Protein AF-A0AAD7A4K1-F1 (afdb_monomer_lite)

Organism: NCBI:txid1033008

pLDDT: mean 81.4, std 18.08, range [34.75, 98.12]

Foldseek 3Di:
DLVVCVVVLVLLVSLVVLLVVCVVPNDELVSLLSNLVSCVSVLVLVSSLVSLQSSCVRPVPPLSSLQSNLSSCVSQQVLVSSLVSLVVSCVVPVPPPSSVVSNVVSVVCVVVPRDRDPDPVPVDDHPDPPRDDDDDDDDDDPDDPPPPPPDDFDQDCQCVAQALQQADPDHHDPCGVNDNHGLHEDPQFDQFPNSFTAGPCLVVVNDPCPPNDSGHNDPPGD

Secondary structure (DSSP, 8-state):
-HHHHHHHT-HHHHHHHHHHHHHHH---HHHHHHHHHHHHHTT-HHHHHHHHHHHHHH-TT-HHHHHHHHHHHHHTT-HHHHHHHHHHHHHH-TT-HHHHHHHHHHHHHHHTT------TTTT-----TT-----PPP---S-------TTS-----TTSSB-TTTTSSS---TTGGG-SSB-S--TTEEE-TTS-EEEHHHHTT--SSGGG-SSB---TT-

Structure (mmCIF, N/CA/C/O backbone):
data_AF-A0AAD7A4K1-F1
#
_entry.id   AF-A0AAD7A4K1-F1
#
loop_
_atom_site.group_PDB
_atom_site.id
_atom_site.type_symbol
_atom_site.label_atom_id
_atom_site.label_alt_id
_atom_site.label_comp_id
_atom_site.label_asym_id
_atom_site.label_entity_id
_atom_site.label_seq_id
_atom_site.pdbx_PDB_ins_code
_atom_site.Cartn_x
_atom_site.Cartn_y
_atom_site.Cartn_z
_atom_site.occupancy
_atom_site.B_iso_or_equiv
_atom_site.auth_seq_id
_atom_site.auth_comp_id
_atom_site.auth_asym_id
_atom_site.auth_atom_id
_atom_site.pdbx_PDB_model_num
ATOM 1 N N . GLN A 1 1 ? -2.192 -15.392 -16.346 1.00 80.25 1 GLN A N 1
ATOM 2 C CA . GLN A 1 1 ? -1.233 -16.135 -15.506 1.00 80.25 1 GLN A CA 1
ATOM 3 C C . GLN A 1 1 ? -1.306 -15.704 -14.042 1.00 80.25 1 GLN A C 1
ATOM 5 O O . GLN A 1 1 ? -1.815 -16.483 -13.256 1.00 80.25 1 GLN A O 1
ATOM 10 N N . GLY A 1 2 ? -0.917 -14.481 -13.642 1.00 88.12 2 GLY A N 1
ATOM 11 C CA . GLY A 1 2 ? -0.990 -14.073 -12.217 1.00 88.12 2 GLY A CA 1
ATOM 12 C C . GLY A 1 2 ? -2.392 -14.165 -11.586 1.00 88.12 2 GLY A C 1
ATOM 13 O O . GLY A 1 2 ? -2.557 -14.724 -10.506 1.00 88.12 2 GLY A O 1
ATOM 14 N N . ASN A 1 3 ? -3.429 -13.717 -12.303 1.00 92.94 3 ASN A N 1
ATOM 15 C CA . ASN A 1 3 ? -4.826 -13.873 -11.867 1.00 92.94 3 ASN A CA 1
ATOM 16 C C . ASN A 1 3 ? -5.286 -15.342 -11.797 1.00 92.94 3 ASN A C 1
ATOM 18 O O . ASN A 1 3 ? -6.291 -15.625 -11.151 1.00 92.94 3 ASN A O 1
ATOM 22 N N . ASP A 1 4 ? -4.623 -16.252 -12.510 1.00 95.62 4 ASP A N 1
ATOM 23 C CA . ASP A 1 4 ? -4.999 -17.668 -12.567 1.00 95.62 4 ASP A CA 1
ATOM 24 C C . ASP A 1 4 ? -4.449 -18.366 -11.324 1.00 95.62 4 ASP A C 1
ATOM 26 O O . ASP A 1 4 ? -5.237 -18.862 -10.524 1.00 95.62 4 ASP A O 1
ATOM 30 N N . TYR A 1 5 ? -3.145 -18.209 -11.062 1.00 95.06 5 TYR A N 1
ATOM 31 C CA . TYR A 1 5 ? -2.505 -18.652 -9.820 1.00 95.06 5 TYR A CA 1
ATOM 32 C C . TYR A 1 5 ? -3.203 -18.100 -8.571 1.00 95.06 5 TYR A C 1
ATOM 34 O O . TYR A 1 5 ? -3.464 -18.832 -7.621 1.00 95.06 5 TYR A O 1
ATOM 42 N N . PHE A 1 6 ? -3.610 -16.825 -8.588 1.00 95.50 6 PHE A N 1
ATOM 43 C CA . PHE A 1 6 ? -4.348 -16.240 -7.466 1.00 95.50 6 PHE A CA 1
ATOM 44 C C . PHE A 1 6 ? -5.693 -16.942 -7.206 1.00 95.50 6 PHE A C 1
ATOM 46 O O . PHE A 1 6 ? -6.103 -17.087 -6.055 1.00 95.50 6 PHE A O 1
ATOM 53 N N . ARG A 1 7 ? -6.399 -17.362 -8.265 1.00 96.19 7 ARG A N 1
ATOM 54 C CA . ARG A 1 7 ? -7.677 -18.085 -8.148 1.00 96.19 7 ARG A CA 1
ATOM 55 C C . ARG A 1 7 ? -7.482 -19.534 -7.710 1.00 96.19 7 ARG A C 1
ATOM 57 O O . ARG A 1 7 ? -8.363 -20.069 -7.048 1.00 96.19 7 ARG A O 1
ATOM 64 N N . G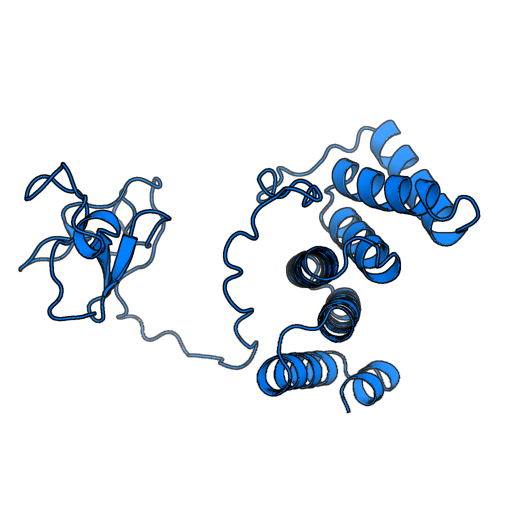LU A 1 8 ? -6.348 -20.130 -8.059 1.00 96.44 8 GLU A N 1
ATOM 65 C CA . GLU A 1 8 ? -5.954 -21.485 -7.659 1.00 96.44 8 GLU A CA 1
ATOM 66 C C . GLU A 1 8 ? -5.429 -21.550 -6.214 1.00 96.44 8 GLU A C 1
ATOM 68 O O . GLU A 1 8 ? -5.364 -22.629 -5.637 1.00 96.44 8 GLU A O 1
ATOM 73 N N . GLY A 1 9 ? -5.131 -20.402 -5.595 1.00 94.31 9 GLY A N 1
ATOM 74 C CA . GLY A 1 9 ? -4.597 -20.319 -4.230 1.00 94.31 9 GLY A CA 1
ATOM 75 C C . GLY A 1 9 ? -3.067 -20.334 -4.159 1.00 94.31 9 GLY A C 1
ATOM 76 O O . GLY A 1 9 ? -2.503 -20.202 -3.075 1.00 94.31 9 GLY A O 1
ATOM 77 N N . GLU A 1 10 ? -2.399 -20.413 -5.308 1.00 96.19 10 GLU A N 1
ATOM 78 C CA . GLU A 1 10 ? -0.942 -20.382 -5.458 1.00 96.19 10 GLU A CA 1
ATOM 79 C C . GLU A 1 10 ? -0.440 -18.930 -5.381 1.00 96.19 10 GLU A C 1
ATOM 81 O O . GLU A 1 10 ? -0.103 -18.272 -6.370 1.00 96.19 10 GLU A O 1
ATOM 86 N N . TYR A 1 11 ? -0.496 -18.352 -4.178 1.00 92.62 11 TYR A N 1
ATOM 87 C CA . TYR A 1 11 ? -0.262 -16.920 -3.981 1.00 92.62 11 TYR A CA 1
ATOM 88 C C . TYR A 1 11 ? 1.201 -16.505 -4.193 1.00 92.62 11 TYR A C 1
ATOM 90 O O . TYR A 1 11 ? 1.457 -15.380 -4.622 1.00 92.62 11 TYR A O 1
ATOM 98 N N . LYS A 1 12 ? 2.178 -17.383 -3.940 1.00 92.75 12 LYS A N 1
ATOM 99 C CA . LYS A 1 12 ? 3.599 -17.053 -4.153 1.00 92.75 12 LYS A CA 1
ATOM 100 C C . LYS A 1 12 ? 3.896 -16.902 -5.643 1.00 92.75 12 LYS A C 1
ATOM 102 O O . LYS A 1 12 ? 4.484 -15.913 -6.074 1.00 92.75 12 LYS A O 1
ATOM 107 N N . GLU A 1 13 ? 3.398 -17.840 -6.432 1.00 91.88 13 GLU A N 1
ATOM 108 C CA . GLU A 1 13 ? 3.475 -17.892 -7.885 1.00 91.88 13 GLU A CA 1
ATOM 109 C C . GLU A 1 13 ? 2.711 -16.712 -8.487 1.00 91.88 13 GLU A C 1
ATOM 111 O O . GLU A 1 13 ? 3.219 -16.027 -9.376 1.00 91.88 13 GLU A O 1
ATOM 116 N N . ALA A 1 14 ? 1.528 -16.394 -7.949 1.00 93.12 14 ALA A N 1
ATOM 117 C CA . ALA A 1 14 ? 0.784 -15.206 -8.345 1.00 93.12 14 ALA A CA 1
ATOM 118 C C . ALA A 1 14 ? 1.614 -13.926 -8.152 1.00 93.12 14 ALA A C 1
ATOM 120 O O . ALA A 1 14 ? 1.684 -13.108 -9.071 1.00 93.12 14 ALA A O 1
ATOM 121 N N . ALA A 1 15 ? 2.287 -13.765 -7.005 1.00 89.56 15 ALA A N 1
ATOM 122 C CA . ALA A 1 15 ? 3.130 -12.602 -6.729 1.00 89.56 15 ALA A CA 1
ATOM 123 C C . ALA A 1 15 ? 4.306 -12.498 -7.714 1.00 89.56 15 ALA A C 1
ATOM 125 O O . ALA A 1 15 ? 4.560 -11.415 -8.246 1.00 89.56 15 ALA A O 1
ATOM 126 N N . VAL A 1 16 ? 4.972 -13.618 -8.016 1.00 91.38 16 VAL A N 1
ATOM 127 C CA . VAL A 1 16 ? 6.037 -13.681 -9.032 1.00 91.38 16 VAL A CA 1
ATOM 128 C C . VAL A 1 16 ? 5.509 -13.229 -10.393 1.00 91.38 16 VAL A C 1
ATOM 130 O O . VAL A 1 16 ? 6.091 -12.347 -11.021 1.00 91.38 16 VAL A O 1
ATOM 133 N N . MET A 1 17 ? 4.362 -13.758 -10.825 1.00 91.25 17 MET A N 1
ATOM 134 C CA . MET A 1 17 ? 3.786 -13.413 -12.126 1.00 91.25 17 MET A CA 1
ATOM 135 C C . MET A 1 17 ? 3.306 -11.960 -12.208 1.00 91.25 17 MET A C 1
ATOM 137 O O . MET A 1 17 ? 3.392 -11.352 -13.276 1.00 91.25 17 MET A O 1
ATOM 141 N N . TYR A 1 18 ? 2.805 -11.381 -11.114 1.00 88.94 18 TYR A N 1
ATOM 142 C CA . TYR A 1 18 ? 2.461 -9.958 -11.079 1.00 88.94 18 TYR A CA 1
ATOM 143 C C . TYR A 1 18 ? 3.701 -9.063 -11.127 1.00 88.94 18 TYR A C 1
ATOM 145 O O . TYR A 1 18 ? 3.684 -8.080 -11.863 1.00 88.94 18 TYR A O 1
ATOM 153 N N . ASN A 1 19 ? 4.776 -9.404 -10.411 1.00 85.69 19 ASN A N 1
ATOM 154 C CA . ASN A 1 19 ? 6.037 -8.660 -10.490 1.00 85.69 19 ASN A CA 1
ATOM 155 C C . ASN A 1 19 ? 6.630 -8.723 -11.900 1.00 85.69 19 ASN A C 1
ATOM 157 O O . ASN A 1 19 ? 6.973 -7.690 -12.467 1.00 85.69 19 ASN A O 1
ATOM 161 N N . PHE A 1 20 ? 6.624 -9.902 -12.522 1.00 89.50 20 PHE A N 1
ATOM 162 C CA . PHE A 1 20 ? 7.042 -10.051 -13.913 1.00 89.50 20 PHE A CA 1
ATOM 163 C C . PHE A 1 20 ? 6.189 -9.200 -14.872 1.00 89.50 20 PHE A C 1
ATOM 165 O O . PHE A 1 20 ? 6.704 -8.562 -15.788 1.00 89.50 20 PHE A O 1
ATOM 172 N N . ALA A 1 21 ? 4.873 -9.111 -14.640 1.00 86.38 21 ALA A N 1
ATOM 173 C CA . ALA A 1 21 ? 4.003 -8.238 -15.428 1.00 86.38 21 ALA A CA 1
ATOM 174 C C . ALA A 1 21 ? 4.342 -6.744 -15.263 1.00 86.38 21 ALA A C 1
ATOM 176 O O . ALA A 1 21 ? 4.222 -5.996 -16.237 1.00 86.38 21 ALA A O 1
ATOM 177 N N . VAL A 1 22 ? 4.769 -6.324 -14.065 1.00 85.50 22 VAL A N 1
ATOM 178 C CA . VAL A 1 22 ? 5.246 -4.960 -13.778 1.00 85.50 22 VAL A CA 1
ATOM 179 C C . VAL A 1 22 ? 6.580 -4.683 -14.471 1.00 85.50 22 VAL A C 1
ATOM 181 O O . VAL A 1 22 ? 6.745 -3.610 -15.044 1.00 85.50 22 VAL A O 1
ATOM 184 N N . GLU A 1 23 ? 7.508 -5.639 -14.482 1.00 84.31 23 GLU A N 1
ATOM 185 C CA . GLU A 1 23 ? 8.788 -5.503 -15.191 1.00 84.31 23 GLU A CA 1
ATOM 186 C C . GLU A 1 23 ? 8.594 -5.351 -16.705 1.00 84.31 23 GLU A C 1
ATOM 188 O O . GLU A 1 23 ? 9.238 -4.511 -17.332 1.00 84.31 23 GLU A O 1
ATOM 193 N N . LEU A 1 24 ? 7.673 -6.120 -17.292 1.00 86.69 24 LEU A N 1
ATOM 194 C CA . LEU A 1 24 ? 7.422 -6.090 -18.734 1.00 86.69 24 LEU A CA 1
ATOM 195 C C . LEU A 1 24 ? 6.627 -4.866 -19.200 1.00 86.69 24 LEU A C 1
ATOM 197 O O . LEU A 1 24 ? 6.901 -4.323 -20.267 1.00 86.69 24 LEU A O 1
ATOM 201 N N . ASN A 1 25 ? 5.607 -4.460 -18.440 1.00 85.31 25 ASN A N 1
ATOM 202 C CA . ASN A 1 25 ? 4.610 -3.480 -18.893 1.00 85.31 25 ASN A CA 1
ATOM 203 C C . ASN A 1 25 ? 4.613 -2.178 -18.075 1.00 85.31 25 ASN A C 1
ATOM 205 O O . ASN A 1 25 ? 3.736 -1.324 -18.251 1.00 85.31 25 ASN A O 1
ATOM 209 N N . GLY A 1 26 ? 5.574 -2.039 -17.163 1.00 83.50 26 GLY A N 1
ATOM 210 C CA . GLY A 1 26 ? 5.648 -0.946 -16.208 1.00 83.50 26 GLY A CA 1
ATOM 211 C C . GLY A 1 26 ? 4.643 -1.067 -15.060 1.00 83.50 26 GLY A C 1
ATOM 212 O O . GLY A 1 26 ? 3.750 -1.920 -15.027 1.00 83.50 26 GLY A O 1
ATOM 213 N N . THR A 1 27 ? 4.790 -0.165 -14.094 1.00 85.06 27 THR A N 1
ATOM 214 C CA . THR A 1 27 ? 3.946 -0.108 -12.900 1.00 85.06 27 THR A CA 1
ATOM 215 C C . THR A 1 27 ? 2.532 0.349 -13.252 1.00 85.06 27 THR A C 1
ATOM 217 O O . THR A 1 27 ? 2.283 1.534 -13.461 1.00 85.06 27 THR A O 1
ATOM 220 N N . GLN A 1 28 ? 1.592 -0.596 -13.296 1.00 89.25 28 GLN A N 1
ATOM 221 C CA . GLN A 1 28 ? 0.169 -0.319 -13.501 1.00 89.25 28 GLN A CA 1
ATOM 222 C C . GLN A 1 28 ? -0.608 -0.453 -12.180 1.00 89.25 28 GLN A C 1
ATOM 224 O O . GLN A 1 28 ? -0.382 -1.429 -11.452 1.00 89.25 28 GLN A O 1
ATOM 229 N N . PRO A 1 29 ? -1.583 0.435 -11.887 1.00 89.38 29 PRO A N 1
ATOM 230 C CA . PRO A 1 29 ? -2.398 0.353 -10.670 1.00 89.38 29 PRO A CA 1
ATOM 231 C C . PRO A 1 29 ? -3.059 -1.015 -10.477 1.00 89.38 29 PRO A C 1
ATOM 233 O O . PRO A 1 29 ? -3.093 -1.547 -9.369 1.00 89.38 29 PRO A O 1
ATOM 236 N N . ALA A 1 30 ? -3.538 -1.626 -11.566 1.00 94.56 30 ALA A N 1
ATOM 237 C CA . ALA A 1 30 ? -4.184 -2.934 -11.533 1.00 94.56 30 ALA A CA 1
ATOM 238 C C . ALA A 1 30 ? -3.239 -4.048 -11.052 1.00 94.56 30 ALA A C 1
ATOM 240 O O . ALA A 1 30 ? -3.623 -4.841 -10.189 1.00 94.56 30 ALA A O 1
ATOM 241 N N . TYR A 1 31 ? -2.001 -4.086 -11.560 1.00 92.81 31 TYR A N 1
ATOM 242 C CA . TYR A 1 31 ? -1.004 -5.084 -11.158 1.00 92.81 31 TYR A CA 1
ATOM 243 C C . TYR A 1 31 ? -0.602 -4.891 -9.703 1.00 92.81 31 TYR A C 1
ATOM 245 O O . TYR A 1 31 ? -0.645 -5.840 -8.929 1.00 92.81 31 TYR A O 1
ATOM 253 N N . MET A 1 32 ? -0.322 -3.649 -9.309 1.00 93.69 32 MET A N 1
ATOM 254 C CA . MET A 1 32 ? 0.060 -3.312 -7.939 1.00 93.69 32 MET A CA 1
ATOM 255 C C . MET A 1 32 ? -1.061 -3.598 -6.938 1.00 93.69 32 MET A C 1
ATOM 257 O O . MET A 1 32 ? -0.822 -4.130 -5.857 1.00 93.69 32 MET A O 1
ATOM 261 N N . SER A 1 33 ? -2.312 -3.334 -7.312 1.00 97.06 33 SER A N 1
ATOM 262 C CA . SER A 1 33 ? -3.456 -3.672 -6.474 1.00 97.06 33 SER A CA 1
ATOM 263 C C . SER A 1 33 ? -3.619 -5.186 -6.329 1.00 97.06 33 SER A C 1
ATOM 265 O O . SER A 1 33 ? -3.885 -5.664 -5.227 1.00 97.06 33 SER A O 1
ATOM 267 N N . ASN A 1 34 ? -3.478 -5.961 -7.410 1.00 97.00 34 ASN A N 1
ATOM 268 C CA . ASN A 1 34 ? -3.573 -7.423 -7.345 1.00 97.00 34 ASN A CA 1
ATOM 269 C C . ASN A 1 34 ? -2.404 -8.042 -6.572 1.00 97.00 34 ASN A C 1
ATOM 271 O O . ASN A 1 34 ? -2.608 -8.981 -5.804 1.00 97.00 34 ASN A O 1
ATOM 275 N N . LEU A 1 35 ? -1.213 -7.464 -6.694 1.00 95.12 35 LEU A N 1
ATOM 276 C CA . LEU A 1 35 ? -0.056 -7.810 -5.884 1.00 95.12 35 LEU A CA 1
ATOM 277 C C . LEU A 1 35 ? -0.330 -7.538 -4.394 1.00 95.12 35 LEU A C 1
ATOM 279 O O . LEU A 1 35 ? -0.098 -8.414 -3.568 1.00 95.12 35 LEU A O 1
ATOM 283 N N . ALA A 1 36 ? -0.949 -6.402 -4.048 1.00 97.31 36 ALA A N 1
ATOM 284 C CA . ALA A 1 36 ? -1.379 -6.122 -2.676 1.00 97.31 36 ALA A CA 1
ATOM 285 C C . ALA A 1 36 ? -2.381 -7.160 -2.147 1.00 97.31 36 ALA A C 1
ATOM 287 O O . ALA A 1 36 ? -2.257 -7.622 -1.017 1.00 97.31 36 ALA A O 1
ATOM 288 N N . ALA A 1 37 ? -3.351 -7.577 -2.967 1.00 97.94 37 ALA A N 1
ATOM 289 C CA . ALA A 1 37 ? -4.280 -8.648 -2.597 1.00 97.94 37 ALA A CA 1
ATOM 290 C C . ALA A 1 37 ? -3.569 -9.984 -2.359 1.00 97.94 37 ALA A C 1
ATOM 292 O O . ALA A 1 37 ? -3.962 -10.744 -1.479 1.00 97.94 37 ALA A O 1
ATOM 293 N N . THR A 1 38 ? -2.538 -10.261 -3.152 1.00 97.19 38 THR A N 1
ATOM 294 C CA . THR A 1 38 ? -1.726 -11.475 -3.052 1.00 97.19 38 THR A CA 1
ATOM 295 C C . THR A 1 38 ? -0.918 -11.474 -1.762 1.00 97.19 38 THR A C 1
ATOM 297 O O . THR A 1 38 ? -0.984 -12.440 -1.009 1.00 97.19 38 THR A O 1
ATOM 300 N N . TYR A 1 39 ? -0.263 -10.360 -1.431 1.00 96.25 39 TYR A N 1
ATOM 301 C CA . TYR A 1 39 ? 0.454 -10.219 -0.164 1.00 96.25 39 TYR A CA 1
ATOM 302 C C . TYR A 1 39 ? -0.466 -10.258 1.059 1.00 96.25 39 TYR A C 1
ATOM 304 O O . TYR A 1 39 ? -0.091 -10.845 2.065 1.00 96.25 39 TYR A O 1
ATOM 312 N N . LEU A 1 40 ? -1.701 -9.743 0.973 1.00 97.88 40 LEU A N 1
ATOM 313 C CA . LEU A 1 40 ? -2.691 -9.932 2.043 1.00 97.88 40 LEU A CA 1
ATOM 314 C C . LEU A 1 40 ? -3.012 -11.412 2.287 1.00 97.88 40 LEU A C 1
ATOM 316 O O . LEU A 1 40 ? -3.241 -11.801 3.426 1.00 97.88 40 LEU A O 1
ATOM 320 N N . LYS A 1 41 ? -3.045 -12.236 1.233 1.00 97.88 41 LYS A N 1
ATOM 321 C CA . LYS A 1 41 ? -3.267 -13.686 1.352 1.00 97.88 41 LYS A CA 1
ATOM 322 C C . LYS A 1 41 ? -2.048 -14.443 1.872 1.00 97.88 41 LYS A C 1
ATOM 324 O O . LYS A 1 41 ? -2.219 -15.502 2.460 1.00 97.88 41 LYS A O 1
ATOM 329 N N . LEU A 1 42 ? -0.855 -13.893 1.666 1.00 94.12 42 LEU A N 1
ATOM 330 C CA . LEU A 1 42 ? 0.399 -14.396 2.226 1.00 94.12 42 LEU A CA 1
ATOM 331 C C . LEU A 1 42 ? 0.667 -13.892 3.652 1.00 94.12 42 LEU A C 1
ATOM 333 O O . LEU A 1 42 ? 1.656 -14.299 4.245 1.00 94.12 42 LEU A O 1
ATOM 337 N N . GLU A 1 43 ? -0.192 -13.016 4.186 1.00 96.06 43 GLU A N 1
ATOM 338 C CA . GLU A 1 43 ? -0.002 -12.324 5.471 1.00 96.06 43 GLU A CA 1
ATOM 339 C C . GLU A 1 43 ? 1.253 -11.425 5.524 1.00 96.06 43 GLU A C 1
ATOM 341 O O . GLU A 1 43 ? 1.662 -10.957 6.585 1.00 96.06 43 GLU A O 1
ATOM 346 N N . ASP A 1 44 ? 1.818 -11.085 4.362 1.00 92.62 44 ASP A N 1
ATOM 347 C CA . ASP A 1 44 ? 2.923 -10.135 4.213 1.00 92.62 44 ASP A CA 1
ATOM 348 C C . ASP A 1 44 ? 2.386 -8.693 4.209 1.00 92.62 44 ASP A C 1
ATOM 350 O O . ASP A 1 44 ? 2.404 -7.980 3.197 1.00 92.62 44 ASP A O 1
ATOM 354 N N . TYR A 1 45 ? 1.860 -8.250 5.351 1.00 92.12 45 TYR A N 1
ATOM 355 C CA . TYR A 1 45 ? 1.114 -6.992 5.455 1.00 92.12 45 TYR A CA 1
ATOM 356 C C . TYR A 1 45 ? 1.935 -5.749 5.067 1.00 92.12 45 TYR A C 1
ATOM 358 O O . TYR A 1 45 ? 1.403 -4.845 4.423 1.00 92.12 45 TYR A O 1
ATOM 366 N N . ASP A 1 46 ? 3.240 -5.720 5.353 1.00 87.75 46 ASP A N 1
ATOM 367 C CA . ASP A 1 46 ? 4.121 -4.605 4.966 1.00 87.75 46 ASP A CA 1
ATOM 368 C C . ASP A 1 46 ? 4.316 -4.493 3.446 1.00 87.75 46 ASP A C 1
ATOM 370 O O . ASP A 1 46 ? 4.494 -3.398 2.900 1.00 87.75 46 ASP A O 1
ATOM 374 N N . LEU A 1 47 ? 4.342 -5.628 2.740 1.00 86.31 47 LEU A N 1
ATOM 375 C CA . LEU A 1 47 ? 4.426 -5.647 1.279 1.00 86.31 47 LEU A CA 1
ATOM 376 C C . LEU A 1 47 ? 3.065 -5.333 0.660 1.00 86.31 47 LEU A C 1
ATOM 378 O O . LEU A 1 47 ? 3.001 -4.614 -0.339 1.00 86.31 47 LEU A O 1
ATOM 382 N N . ALA A 1 48 ? 1.977 -5.793 1.283 1.00 94.19 48 ALA A N 1
ATOM 383 C CA . ALA A 1 48 ? 0.620 -5.454 0.879 1.00 94.19 48 ALA A CA 1
ATOM 384 C C . ALA A 1 48 ? 0.352 -3.944 0.963 1.00 94.19 48 ALA A C 1
ATOM 386 O O . ALA A 1 48 ? -0.152 -3.360 0.000 1.00 94.19 48 ALA A O 1
ATOM 387 N N . GLU A 1 49 ? 0.729 -3.301 2.074 1.00 92.56 49 GLU A N 1
ATOM 388 C CA . GLU A 1 49 ? 0.600 -1.852 2.248 1.00 92.56 49 GLU A CA 1
ATOM 389 C C . GLU A 1 49 ? 1.389 -1.097 1.173 1.00 92.56 49 GLU A C 1
ATOM 391 O O . GLU A 1 49 ? 0.836 -0.214 0.512 1.00 92.56 49 GLU A O 1
ATOM 396 N N . ARG A 1 50 ? 2.652 -1.478 0.941 1.00 87.44 50 ARG A N 1
ATOM 397 C CA . ARG A 1 50 ? 3.501 -0.853 -0.083 1.00 87.44 50 ARG A CA 1
ATOM 398 C C . ARG A 1 50 ? 2.928 -1.013 -1.485 1.00 87.44 50 ARG A C 1
ATOM 400 O O . ARG A 1 50 ? 2.833 -0.032 -2.219 1.00 87.44 50 ARG A O 1
ATOM 407 N N . ALA A 1 51 ? 2.508 -2.218 -1.860 1.00 87.81 51 ALA A N 1
ATOM 408 C CA . ALA A 1 51 ? 1.929 -2.464 -3.175 1.00 87.81 51 ALA A CA 1
ATOM 409 C C . ALA A 1 51 ? 0.633 -1.659 -3.383 1.00 87.81 51 ALA A C 1
ATOM 411 O O . ALA A 1 51 ? 0.443 -1.038 -4.431 1.00 87.81 51 ALA A O 1
ATOM 412 N N . ALA A 1 52 ? -0.226 -1.588 -2.362 1.00 91.00 52 ALA A N 1
ATOM 413 C CA . ALA A 1 52 ? -1.445 -0.790 -2.404 1.00 91.00 52 ALA A CA 1
ATOM 414 C C . ALA A 1 52 ? -1.158 0.719 -2.463 1.00 91.00 52 ALA A C 1
ATOM 416 O O . ALA A 1 52 ? -1.824 1.439 -3.205 1.00 91.00 52 ALA A O 1
ATOM 417 N N . TYR A 1 53 ? -0.148 1.199 -1.733 1.00 89.44 53 TYR A N 1
ATOM 418 C CA . TYR A 1 53 ? 0.305 2.587 -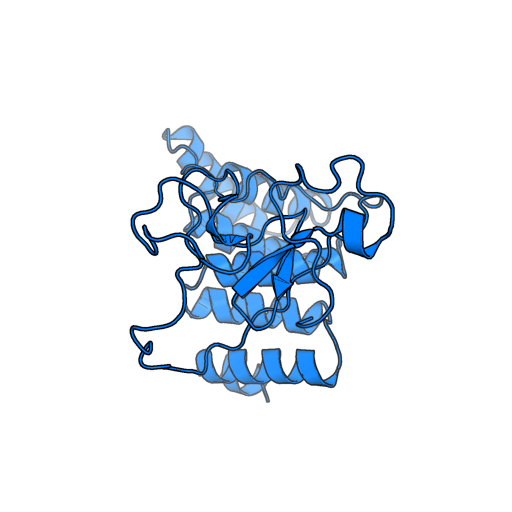1.803 1.00 89.44 53 TYR A CA 1
ATOM 419 C C . TYR A 1 53 ? 0.769 2.953 -3.215 1.00 89.44 53 TYR A C 1
ATOM 421 O O . TYR A 1 53 ? 0.327 3.962 -3.759 1.00 89.44 53 TYR A O 1
ATOM 429 N N . VAL A 1 54 ? 1.608 2.121 -3.841 1.00 85.19 54 VAL A N 1
ATOM 430 C CA . VAL A 1 54 ? 2.073 2.372 -5.212 1.00 85.19 54 VAL A CA 1
ATOM 431 C C . VAL A 1 54 ? 0.897 2.381 -6.188 1.00 85.19 54 VAL A C 1
ATOM 433 O O . VAL A 1 54 ? 0.829 3.259 -7.042 1.00 85.19 54 VAL A O 1
ATOM 436 N N . ALA A 1 55 ? -0.071 1.471 -6.038 1.00 90.38 55 ALA A N 1
ATOM 437 C CA . ALA A 1 55 ? -1.285 1.503 -6.852 1.00 90.38 55 ALA A CA 1
ATOM 438 C C . ALA A 1 55 ? -2.025 2.849 -6.732 1.00 90.38 55 ALA A C 1
ATOM 440 O O . ALA A 1 55 ? -2.414 3.414 -7.750 1.00 90.38 55 ALA A O 1
ATOM 441 N N . LEU A 1 56 ? -2.152 3.386 -5.514 1.00 87.94 56 LEU A N 1
ATOM 442 C CA . LEU A 1 56 ? -2.791 4.680 -5.249 1.00 87.94 56 LEU A CA 1
ATOM 443 C C . LEU A 1 56 ? -1.965 5.885 -5.708 1.00 87.94 56 LEU A C 1
ATOM 445 O O . LEU A 1 56 ? -2.538 6.931 -5.993 1.00 87.94 56 LEU A O 1
ATOM 449 N N . LEU A 1 57 ? -0.639 5.762 -5.805 1.00 85.38 57 LEU A N 1
ATOM 450 C CA . LEU A 1 57 ? 0.197 6.812 -6.391 1.00 85.38 57 LEU A CA 1
ATOM 451 C C . LEU A 1 57 ? -0.106 6.987 -7.887 1.00 85.38 57 LEU A C 1
ATOM 453 O O . LEU A 1 57 ? -0.069 8.102 -8.399 1.00 85.38 57 LEU A O 1
ATOM 457 N N . HIS A 1 58 ? -0.409 5.886 -8.579 1.00 82.81 58 HIS A N 1
ATOM 458 C CA . HIS A 1 58 ? -0.740 5.893 -10.003 1.00 82.81 58 HIS A CA 1
ATOM 459 C C . HIS A 1 58 ? -2.233 6.125 -10.276 1.00 82.81 58 HIS A C 1
ATOM 461 O O . HIS A 1 58 ? -2.574 6.777 -11.259 1.00 82.81 58 HIS A O 1
ATOM 467 N N . ASP A 1 59 ? -3.118 5.612 -9.420 1.00 87.56 59 ASP A N 1
ATOM 468 C CA . ASP A 1 59 ? -4.558 5.878 -9.457 1.00 87.56 59 ASP A CA 1
ATOM 469 C C . ASP A 1 59 ? -5.095 6.151 -8.040 1.00 87.56 59 ASP A C 1
ATOM 471 O O . ASP A 1 59 ? -5.509 5.224 -7.330 1.00 87.56 59 ASP A O 1
ATOM 475 N N . PRO A 1 60 ? -5.142 7.430 -7.625 1.00 89.00 60 PRO A N 1
ATOM 476 C CA . PRO A 1 60 ? -5.611 7.811 -6.298 1.00 89.00 60 PRO A CA 1
ATOM 477 C C . PRO A 1 60 ? -7.068 7.446 -6.016 1.00 89.00 60 PRO A C 1
ATOM 479 O O . PRO A 1 60 ? -7.443 7.393 -4.848 1.00 89.00 60 PRO A O 1
ATOM 482 N N . ARG A 1 61 ? -7.891 7.205 -7.048 1.00 88.38 61 ARG A N 1
ATOM 483 C CA . ARG A 1 61 ? -9.326 6.884 -6.927 1.00 88.38 61 ARG A CA 1
ATOM 484 C C . ARG A 1 61 ? -9.596 5.382 -6.882 1.00 88.38 61 ARG A C 1
ATOM 486 O O . ARG A 1 61 ? -10.749 4.961 -6.831 1.00 88.38 61 ARG A O 1
ATOM 493 N N . MET A 1 62 ? -8.555 4.551 -6.893 1.00 91.69 62 MET A N 1
ATOM 494 C CA . MET A 1 62 ? -8.707 3.103 -6.907 1.00 91.69 62 MET A CA 1
ATOM 495 C C . MET A 1 62 ? -9.164 2.562 -5.541 1.00 91.69 62 MET A C 1
ATOM 497 O O . MET A 1 62 ? -8.363 2.095 -4.726 1.00 91.69 62 MET A O 1
ATOM 501 N N . THR A 1 63 ? -10.478 2.537 -5.313 1.00 94.00 63 THR A N 1
ATOM 502 C CA . THR A 1 63 ? -11.114 2.107 -4.053 1.00 94.00 63 THR A CA 1
ATOM 503 C C . THR A 1 63 ? -10.640 0.723 -3.591 1.00 94.00 63 THR A C 1
ATOM 505 O O . THR A 1 63 ? -10.368 0.521 -2.410 1.00 94.00 63 THR A O 1
ATOM 508 N N . LYS A 1 64 ? -10.436 -0.223 -4.523 1.00 95.50 64 LYS A N 1
ATOM 509 C CA . LYS A 1 64 ? -9.913 -1.571 -4.218 1.00 95.50 64 LYS A CA 1
ATOM 510 C C . LYS A 1 64 ? -8.507 -1.540 -3.616 1.00 95.50 64 LYS A C 1
ATOM 512 O O . LYS A 1 64 ? -8.229 -2.305 -2.698 1.00 95.50 64 LYS A O 1
ATOM 517 N N . ALA A 1 65 ? -7.617 -0.684 -4.125 1.00 95.00 65 ALA A N 1
ATOM 518 C CA . ALA A 1 65 ? -6.272 -0.534 -3.573 1.00 95.00 65 ALA A CA 1
ATOM 519 C C . ALA A 1 65 ? -6.326 0.116 -2.186 1.00 95.00 65 ALA A C 1
ATOM 521 O O . ALA A 1 65 ? -5.692 -0.385 -1.261 1.00 95.00 65 ALA A O 1
ATOM 522 N N . ARG A 1 66 ? -7.156 1.153 -2.011 1.00 95.75 66 ARG A N 1
ATOM 523 C CA . ARG A 1 66 ? -7.353 1.803 -0.706 1.00 95.75 66 ARG A CA 1
ATOM 524 C C . ARG A 1 66 ? -7.893 0.838 0.346 1.00 95.75 66 ARG A C 1
ATOM 526 O O . ARG A 1 66 ? -7.363 0.783 1.450 1.00 95.75 66 ARG A O 1
ATOM 533 N N . PHE A 1 67 ? -8.860 0.001 -0.024 1.00 97.62 67 PHE A N 1
ATOM 534 C CA . PHE A 1 67 ? -9.413 -1.019 0.866 1.00 97.62 67 PHE A CA 1
ATOM 535 C C . PHE A 1 67 ? -8.343 -2.032 1.293 1.00 97.62 67 PHE A C 1
ATOM 537 O O . PHE A 1 67 ? -8.193 -2.330 2.475 1.00 97.62 67 PHE A O 1
ATOM 544 N N . ARG A 1 68 ? -7.535 -2.514 0.337 1.00 98.12 68 ARG A N 1
ATOM 545 C CA . ARG A 1 68 ? -6.421 -3.442 0.598 1.00 98.12 68 ARG A CA 1
ATOM 546 C C . ARG A 1 68 ? -5.359 -2.819 1.516 1.00 98.12 68 ARG A C 1
ATOM 548 O O . ARG A 1 68 ? -4.872 -3.503 2.412 1.00 98.12 68 ARG A O 1
ATOM 555 N N . ARG A 1 69 ? -5.050 -1.527 1.345 1.00 96.31 69 ARG A N 1
ATOM 556 C CA . ARG A 1 69 ? -4.153 -0.775 2.240 1.00 96.31 69 ARG A CA 1
ATOM 557 C C . ARG A 1 69 ? -4.710 -0.693 3.663 1.00 96.31 69 ARG A C 1
ATOM 559 O O . ARG A 1 69 ? -3.984 -0.987 4.608 1.00 96.31 69 ARG A O 1
ATOM 566 N N . GLY A 1 70 ? -5.997 -0.375 3.804 1.00 95.56 70 GLY A N 1
ATOM 567 C CA . GLY A 1 70 ? -6.680 -0.331 5.099 1.00 95.56 70 GLY A CA 1
ATOM 568 C C . GLY A 1 70 ? -6.646 -1.676 5.831 1.00 95.56 70 GLY A C 1
ATOM 569 O O . GLY A 1 70 ? -6.355 -1.719 7.025 1.00 95.56 70 GLY A O 1
ATOM 570 N N . LEU A 1 71 ? -6.847 -2.789 5.115 1.00 97.62 71 LEU A N 1
ATOM 571 C CA . LEU A 1 71 ? -6.719 -4.136 5.686 1.00 97.62 71 LEU A CA 1
ATOM 572 C C . LEU A 1 71 ? -5.292 -4.445 6.161 1.00 97.62 71 LEU A C 1
ATOM 574 O O . LEU A 1 71 ? -5.116 -4.943 7.272 1.00 97.62 71 LEU A O 1
ATOM 578 N N . ALA A 1 72 ? -4.278 -4.119 5.355 1.00 96.12 72 ALA A N 1
ATOM 579 C CA . ALA A 1 72 ? -2.877 -4.317 5.727 1.00 96.12 72 ALA A CA 1
ATOM 580 C C . ALA A 1 72 ? -2.505 -3.513 6.986 1.00 96.12 72 ALA A C 1
ATOM 582 O O . ALA A 1 72 ? -1.918 -4.049 7.923 1.00 96.12 72 ALA A O 1
ATOM 583 N N . ARG A 1 73 ? -2.933 -2.248 7.053 1.00 92.94 73 ARG A N 1
ATOM 584 C CA . ARG A 1 73 ? -2.736 -1.362 8.211 1.00 92.94 73 ARG A CA 1
ATOM 585 C C . ARG A 1 73 ? -3.472 -1.841 9.457 1.00 92.94 73 ARG A C 1
ATOM 587 O O . ARG A 1 73 ? -2.931 -1.790 10.557 1.00 92.94 73 ARG A O 1
ATOM 594 N N . LYS A 1 74 ? -4.693 -2.361 9.301 1.00 93.69 74 LYS A N 1
ATOM 595 C CA . LYS A 1 74 ? -5.452 -2.976 10.399 1.00 93.69 74 LYS A CA 1
ATOM 596 C C . LYS A 1 74 ? -4.705 -4.176 10.993 1.00 93.69 74 LYS A C 1
ATOM 598 O O . LYS A 1 74 ? -4.724 -4.342 12.216 1.00 93.69 74 LYS A O 1
ATOM 603 N N . ALA A 1 75 ? -4.068 -4.988 10.146 1.00 93.44 75 ALA A N 1
ATOM 604 C CA . ALA A 1 75 ? -3.282 -6.147 10.562 1.00 93.44 75 ALA A CA 1
ATOM 605 C C . ALA A 1 75 ? -1.964 -5.750 11.252 1.00 93.44 75 ALA A C 1
ATOM 607 O O . ALA A 1 75 ? -1.608 -6.344 12.265 1.00 93.44 75 ALA A O 1
ATOM 608 N N . THR A 1 76 ? -1.303 -4.682 10.793 1.00 88.44 76 THR A N 1
ATOM 609 C CA . THR A 1 76 ? -0.089 -4.117 11.425 1.00 88.44 76 THR A CA 1
ATOM 610 C C . THR A 1 76 ? -0.382 -3.153 12.582 1.00 88.44 76 THR A C 1
ATOM 612 O O . THR A 1 76 ? 0.500 -2.421 13.020 1.00 88.44 76 THR A O 1
ATOM 615 N N . LYS A 1 77 ? -1.622 -3.138 13.097 1.00 88.88 77 LYS A N 1
ATOM 616 C CA . LYS A 1 77 ? -2.089 -2.270 14.198 1.00 88.88 77 LYS A CA 1
ATOM 617 C C . LYS A 1 77 ? -1.897 -0.766 13.963 1.00 88.88 77 LYS A C 1
ATOM 619 O O . LYS A 1 77 ? -1.863 0.008 14.913 1.00 88.88 77 LYS A O 1
ATOM 624 N N . GLN A 1 78 ? -1.849 -0.324 12.713 1.00 86.56 78 GLN A N 1
ATOM 625 C CA . GLN A 1 78 ? -1.937 1.087 12.340 1.00 86.56 78 GLN A CA 1
ATOM 626 C C . GLN A 1 78 ? -3.419 1.495 12.245 1.00 86.56 78 GLN A C 1
ATOM 628 O O . GLN A 1 78 ? -3.944 1.785 11.166 1.00 86.56 78 GLN A O 1
ATOM 633 N N . LEU A 1 79 ? -4.127 1.448 13.376 1.00 86.56 79 LEU A N 1
ATOM 634 C CA . LEU A 1 79 ? -5.588 1.537 13.452 1.00 86.56 79 LEU A CA 1
ATOM 635 C C . LEU A 1 79 ? -6.120 2.868 12.923 1.00 86.56 79 LEU A C 1
ATOM 637 O O . LEU A 1 79 ? -7.095 2.881 12.171 1.00 86.56 79 LEU A O 1
ATOM 641 N N . ARG A 1 80 ? -5.472 3.987 13.269 1.00 86.12 80 ARG A N 1
ATOM 642 C CA . ARG A 1 80 ? -5.895 5.312 12.787 1.00 86.12 80 ARG A CA 1
ATOM 643 C C . ARG A 1 80 ? -5.698 5.467 11.283 1.00 86.12 80 ARG A C 1
ATOM 645 O O . ARG A 1 80 ? -6.592 5.960 10.603 1.00 86.12 80 ARG A O 1
ATOM 652 N N . ALA A 1 81 ? -4.561 5.011 10.757 1.00 85.94 81 ALA A N 1
ATOM 653 C CA . ALA A 1 81 ? -4.277 5.069 9.324 1.00 85.94 81 ALA A CA 1
ATOM 654 C C . ALA A 1 81 ? -5.246 4.181 8.523 1.00 85.94 81 ALA A C 1
ATOM 656 O O . ALA A 1 81 ? -5.759 4.604 7.487 1.00 85.94 81 ALA A O 1
ATOM 657 N N . ALA A 1 82 ? -5.559 2.988 9.039 1.00 91.44 82 ALA A N 1
ATOM 658 C CA . ALA A 1 82 ? -6.575 2.113 8.464 1.00 91.44 82 ALA A CA 1
ATOM 659 C C . ALA A 1 82 ? -7.970 2.761 8.485 1.00 91.44 82 ALA A C 1
ATOM 661 O O . ALA A 1 82 ? -8.686 2.721 7.486 1.00 91.44 82 ALA A O 1
ATOM 662 N N . ALA A 1 83 ? -8.348 3.406 9.594 1.00 90.06 83 ALA A N 1
ATOM 663 C CA . ALA A 1 83 ? -9.624 4.109 9.699 1.00 90.06 83 ALA A CA 1
ATOM 664 C C . ALA A 1 83 ? -9.736 5.237 8.662 1.00 90.06 83 ALA A C 1
ATOM 666 O O . ALA A 1 83 ? -10.778 5.364 8.021 1.00 90.06 83 ALA A O 1
ATOM 667 N N . THR A 1 84 ? -8.663 6.003 8.437 1.00 89.69 84 THR A N 1
ATOM 668 C CA . THR A 1 84 ? -8.613 7.024 7.379 1.00 89.69 84 THR A CA 1
ATOM 669 C C . THR A 1 84 ? -8.869 6.419 5.999 1.00 89.69 84 THR A C 1
ATOM 671 O O . THR A 1 84 ? -9.690 6.954 5.256 1.00 89.69 84 THR A O 1
ATOM 674 N N . ASP A 1 85 ? -8.248 5.280 5.671 1.00 91.38 85 ASP A N 1
ATOM 675 C CA . ASP A 1 85 ? -8.470 4.596 4.390 1.00 91.38 85 ASP A CA 1
ATOM 676 C C . ASP A 1 85 ? -9.947 4.228 4.178 1.00 91.38 85 ASP A C 1
ATOM 678 O O . ASP A 1 85 ? -10.512 4.525 3.121 1.00 91.38 85 ASP A O 1
ATOM 682 N N . PHE A 1 86 ? -10.598 3.638 5.187 1.00 93.00 86 PHE A N 1
ATOM 683 C CA . PHE A 1 86 ? -12.014 3.264 5.099 1.00 93.00 86 PHE A CA 1
ATOM 684 C C . PHE A 1 86 ? -12.945 4.479 5.076 1.00 93.00 86 PHE A C 1
ATOM 686 O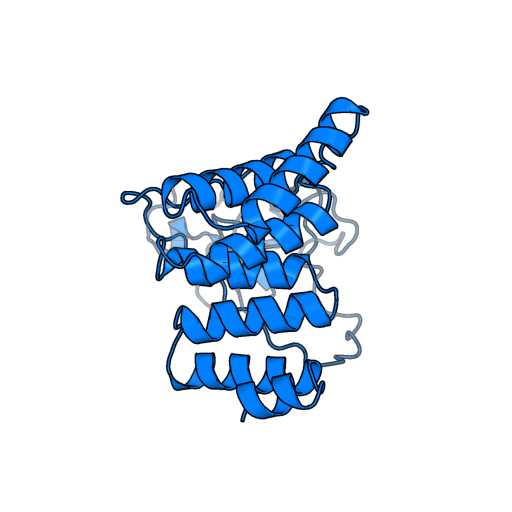 O . PHE A 1 86 ? -13.906 4.494 4.310 1.00 93.00 86 PHE A O 1
ATOM 693 N N . VAL A 1 87 ? -12.648 5.531 5.841 1.00 92.62 87 VAL A N 1
ATOM 694 C CA . VAL A 1 87 ? -13.402 6.793 5.786 1.00 92.62 87 VAL A CA 1
ATOM 695 C C . VAL A 1 87 ? -13.321 7.413 4.394 1.00 92.62 87 VAL A C 1
ATOM 697 O O . VAL A 1 87 ? -14.334 7.880 3.879 1.00 92.62 87 VAL A O 1
ATOM 700 N N . THR A 1 88 ? -12.149 7.409 3.755 1.00 90.00 88 THR A N 1
ATOM 701 C CA . THR A 1 88 ? -11.999 7.937 2.393 1.00 90.00 88 THR A CA 1
ATOM 702 C C . THR A 1 88 ? -12.787 7.108 1.377 1.00 90.00 88 THR A C 1
ATOM 704 O O . THR A 1 88 ? -13.401 7.685 0.485 1.00 90.00 88 THR A O 1
ATOM 707 N N . ILE A 1 89 ? -12.856 5.782 1.537 1.00 94.00 89 ILE A N 1
ATOM 708 C CA . ILE A 1 89 ? -13.747 4.937 0.722 1.00 94.00 89 ILE A CA 1
ATOM 709 C C . ILE A 1 89 ? -15.207 5.352 0.909 1.00 94.00 89 ILE A C 1
ATOM 711 O O . ILE A 1 89 ? -15.894 5.571 -0.078 1.00 94.00 89 ILE A O 1
ATOM 715 N N . LEU A 1 90 ? -15.658 5.546 2.150 1.00 92.75 90 LEU A N 1
ATOM 716 C CA . LEU A 1 90 ? -17.042 5.934 2.448 1.00 92.75 90 LEU A CA 1
ATOM 717 C C . LEU A 1 90 ? -17.402 7.359 2.002 1.00 92.75 90 LEU A C 1
ATOM 719 O O . LEU A 1 90 ? -18.579 7.678 1.860 1.00 92.75 90 LEU A O 1
ATOM 723 N N . LYS A 1 91 ? -16.412 8.228 1.772 1.00 92.44 91 LYS A N 1
ATOM 724 C CA . LYS A 1 91 ? -16.636 9.535 1.133 1.00 92.44 91 LYS A CA 1
ATOM 725 C C . LYS A 1 91 ? -16.945 9.400 -0.360 1.00 92.44 91 LYS A C 1
ATOM 727 O O . LYS A 1 91 ? -17.692 10.217 -0.886 1.00 92.44 91 LYS A O 1
ATOM 732 N N . GLU A 1 92 ? -16.338 8.424 -1.033 1.00 90.31 92 GLU A N 1
ATOM 733 C CA . GLU A 1 92 ? -16.546 8.158 -2.464 1.00 90.31 92 GLU A CA 1
ATOM 734 C C . GLU A 1 92 ? -17.780 7.278 -2.700 1.00 90.31 92 GLU A C 1
ATOM 736 O O . GLU A 1 92 ? -18.581 7.566 -3.585 1.00 90.31 92 GLU A O 1
ATOM 741 N N . ASP A 1 93 ? -17.938 6.236 -1.885 1.00 90.94 93 ASP A N 1
ATOM 742 C CA . ASP A 1 93 ? -19.056 5.298 -1.894 1.00 90.94 93 ASP A CA 1
ATOM 743 C C . ASP A 1 93 ? -19.610 5.134 -0.468 1.00 90.94 93 ASP A C 1
ATOM 745 O O . ASP A 1 93 ? -19.164 4.262 0.292 1.00 90.94 93 ASP A O 1
ATOM 749 N N . PRO A 1 94 ? -20.596 5.966 -0.085 1.00 93.69 94 PRO A N 1
ATOM 750 C CA . PRO A 1 94 ? -21.227 5.900 1.225 1.00 93.69 94 PRO A CA 1
ATOM 751 C C . PRO A 1 94 ? -21.956 4.588 1.509 1.00 93.69 94 PRO A C 1
ATOM 753 O O . PRO A 1 94 ? -22.309 4.364 2.664 1.00 93.69 94 PRO A O 1
ATOM 756 N N . ASP A 1 95 ? -22.199 3.730 0.513 1.00 93.25 95 ASP A N 1
ATOM 757 C CA . ASP A 1 95 ? -22.965 2.490 0.651 1.00 93.25 95 ASP A CA 1
ATOM 758 C C . ASP A 1 95 ? -22.103 1.224 0.681 1.00 93.25 95 ASP A C 1
ATOM 760 O O . ASP A 1 95 ? -22.636 0.139 0.922 1.00 93.25 95 ASP A O 1
ATOM 764 N N . CYS A 1 96 ? -20.776 1.351 0.578 1.00 94.06 96 CYS A N 1
ATOM 765 C CA . CYS A 1 96 ? -19.846 0.231 0.716 1.00 94.06 96 CYS A CA 1
ATOM 766 C C . CYS A 1 96 ? -19.959 -0.432 2.105 1.00 94.06 96 CYS A C 1
ATOM 768 O O . CYS A 1 96 ? -19.449 0.064 3.118 1.00 94.06 96 CYS A O 1
ATOM 770 N N . ALA A 1 97 ? -20.642 -1.580 2.155 1.00 95.06 97 ALA A N 1
ATOM 771 C CA . ALA A 1 97 ? -20.917 -2.321 3.383 1.00 95.06 97 ALA A CA 1
ATOM 772 C C . ALA A 1 97 ? -19.631 -2.853 4.031 1.00 95.06 97 ALA A C 1
ATOM 774 O O . ALA A 1 97 ? -19.493 -2.828 5.256 1.00 95.06 97 ALA A O 1
ATOM 775 N N . GLU A 1 98 ? -18.669 -3.278 3.214 1.00 94.88 98 GLU A N 1
ATOM 776 C CA . GLU A 1 98 ? -17.381 -3.793 3.661 1.00 94.88 98 GLU A CA 1
ATOM 777 C C . GLU A 1 98 ? -16.592 -2.713 4.409 1.00 94.88 98 GLU A C 1
ATOM 779 O O . GLU A 1 98 ? -16.122 -2.949 5.520 1.00 94.88 98 GLU A O 1
ATOM 784 N N . ALA A 1 99 ? -16.505 -1.499 3.854 1.00 94.12 99 ALA A N 1
ATOM 785 C CA . ALA A 1 99 ? -15.801 -0.392 4.497 1.00 94.12 99 ALA A CA 1
ATOM 786 C C . ALA A 1 99 ? -16.492 0.064 5.793 1.00 94.12 99 ALA A C 1
ATOM 788 O O . ALA A 1 99 ? -15.803 0.371 6.766 1.00 94.12 99 ALA A O 1
ATOM 789 N N . LYS A 1 100 ? -17.834 0.052 5.851 1.00 96.19 100 LYS A N 1
ATOM 790 C CA . LYS A 1 100 ? -18.586 0.331 7.092 1.00 96.19 100 LYS A CA 1
ATOM 791 C C . LYS A 1 100 ? -18.263 -0.684 8.185 1.00 96.19 100 LYS A C 1
ATOM 793 O O . LYS A 1 100 ? -17.985 -0.291 9.316 1.00 96.19 100 LYS A O 1
ATOM 798 N N . SER A 1 101 ? -18.289 -1.972 7.841 1.00 96.94 101 SER A N 1
ATOM 799 C CA . SER A 1 101 ? -17.998 -3.058 8.779 1.00 96.94 101 SER A CA 1
ATOM 800 C C . SER A 1 101 ? -16.570 -2.964 9.318 1.00 96.94 101 SER A C 1
ATOM 802 O O . SER A 1 101 ? -16.351 -3.069 10.524 1.00 96.94 101 SER A O 1
ATOM 804 N N . GLU A 1 102 ? -15.595 -2.732 8.437 1.00 96.50 102 GLU A N 1
ATOM 805 C CA . GLU A 1 102 ? -14.187 -2.605 8.822 1.00 96.50 102 GLU A CA 1
ATOM 806 C C . GLU A 1 102 ? -13.926 -1.373 9.699 1.00 96.50 102 GLU A C 1
ATOM 808 O O . GLU A 1 102 ? -13.219 -1.463 10.706 1.00 96.50 102 GLU A O 1
ATOM 813 N N . LEU A 1 103 ? -14.541 -0.234 9.367 1.00 94.38 103 LEU A N 1
ATOM 814 C CA . LEU A 1 103 ? -14.422 0.991 10.153 1.00 94.38 103 LEU A CA 1
ATOM 815 C C . LEU A 1 103 ? -15.051 0.846 11.545 1.00 94.38 103 LEU A C 1
ATOM 817 O O . LEU A 1 103 ? -14.443 1.274 12.524 1.00 94.38 103 LEU A O 1
ATOM 821 N N . ALA A 1 104 ? -16.228 0.224 11.650 1.00 94.81 104 ALA A N 1
ATOM 822 C CA . ALA A 1 104 ? -16.884 -0.020 12.935 1.00 94.81 104 ALA A CA 1
ATOM 823 C C . ALA A 1 104 ? -16.023 -0.914 13.845 1.00 94.81 104 ALA A C 1
ATOM 825 O O . ALA A 1 104 ? -15.793 -0.575 15.006 1.00 94.81 104 ALA A O 1
ATOM 826 N N . ALA A 1 105 ? -15.467 -1.999 13.295 1.00 93.56 105 ALA A N 1
ATOM 827 C CA . ALA A 1 105 ? -14.568 -2.889 14.030 1.00 93.56 105 ALA A CA 1
ATOM 828 C C . ALA A 1 105 ? -13.289 -2.172 14.503 1.00 93.56 105 ALA A C 1
ATOM 830 O O . ALA A 1 105 ? -12.798 -2.419 15.604 1.00 93.56 105 ALA A O 1
ATOM 831 N N . LEU A 1 106 ? -12.735 -1.264 13.692 1.00 92.56 106 LEU A N 1
ATOM 832 C CA . LEU A 1 106 ? -11.586 -0.448 14.093 1.00 92.56 106 LEU A CA 1
ATOM 833 C C . LEU A 1 106 ? -11.931 0.553 15.198 1.00 92.56 106 LEU A C 1
ATOM 835 O O . LEU A 1 106 ? -11.145 0.721 16.128 1.00 92.56 106 LEU A O 1
ATOM 839 N N . GLN A 1 107 ? -13.089 1.206 15.113 1.00 90.12 107 GLN A N 1
ATOM 840 C CA . GLN A 1 107 ? -13.538 2.156 16.130 1.00 90.12 107 GLN A CA 1
ATOM 841 C C . GLN A 1 107 ? -13.736 1.481 17.485 1.00 90.12 107 GLN A C 1
ATOM 843 O O . GLN A 1 107 ? -13.344 2.048 18.500 1.00 90.12 107 GLN A O 1
ATOM 848 N N . GLU A 1 108 ? -14.278 0.264 17.509 1.00 92.25 108 GLU A N 1
ATOM 849 C CA . GLU A 1 108 ? -14.399 -0.517 18.739 1.00 92.25 108 GLU A CA 1
ATOM 850 C C . GLU A 1 108 ? -13.025 -0.784 19.372 1.00 92.25 108 GLU A C 1
ATOM 852 O O . GLU A 1 108 ? -12.828 -0.502 20.551 1.00 92.25 108 GLU A O 1
ATOM 857 N N . ARG A 1 109 ? -12.038 -1.225 18.579 1.00 89.69 109 ARG A N 1
ATOM 858 C CA . ARG A 1 109 ? -10.659 -1.453 19.051 1.00 89.69 109 ARG A CA 1
ATOM 859 C C . ARG A 1 109 ? -10.021 -0.186 19.623 1.00 89.69 109 ARG A C 1
ATOM 861 O O . ARG A 1 109 ? -9.445 -0.220 20.708 1.00 89.69 109 ARG A O 1
ATOM 868 N N . ILE A 1 110 ? -10.169 0.941 18.925 1.00 88.06 110 ILE A N 1
ATOM 869 C CA . ILE A 1 110 ? -9.653 2.243 19.373 1.00 88.06 110 ILE A CA 1
ATOM 870 C C . ILE A 1 110 ? -10.341 2.682 20.676 1.00 88.06 110 ILE A C 1
ATOM 872 O O . ILE A 1 110 ? -9.672 3.137 21.603 1.00 88.06 110 ILE A O 1
ATOM 876 N N . ASN A 1 111 ? -11.663 2.517 20.779 1.00 88.62 111 ASN A N 1
ATOM 877 C CA . ASN A 1 111 ? -12.433 2.862 21.978 1.00 88.62 111 ASN A CA 1
ATOM 878 C C . ASN A 1 111 ? -12.092 1.960 23.173 1.00 88.62 111 ASN A C 1
ATOM 880 O O . ASN A 1 111 ? -12.105 2.426 24.311 1.00 88.62 111 ASN A O 1
ATOM 884 N N . ASN A 1 112 ? -11.724 0.703 22.916 1.00 91.00 112 ASN A N 1
ATOM 885 C CA . ASN A 1 112 ? -11.246 -0.245 23.923 1.00 91.00 112 ASN A CA 1
ATOM 886 C C . ASN A 1 112 ? -9.812 0.055 24.407 1.00 91.00 112 ASN A C 1
ATOM 888 O O . ASN A 1 112 ? -9.281 -0.675 25.242 1.00 91.00 112 ASN A O 1
ATOM 892 N N . GLY A 1 113 ? -9.192 1.135 23.920 1.00 84.69 113 GLY A N 1
ATOM 893 C CA . GLY A 1 113 ? -7.880 1.598 24.364 1.00 84.69 113 GLY A CA 1
ATOM 894 C C . GLY A 1 113 ? -6.705 1.004 23.589 1.00 84.69 113 GLY A C 1
ATOM 895 O O . GLY A 1 113 ? -5.565 1.168 24.021 1.00 84.69 113 GLY A O 1
ATOM 896 N N . GLU A 1 114 ? -6.937 0.336 22.452 1.00 84.75 114 GLU A N 1
ATOM 897 C CA . GLU A 1 114 ? -5.835 -0.011 21.555 1.00 84.75 114 GLU A CA 1
ATOM 898 C C . GLU A 1 114 ? -5.241 1.264 20.939 1.00 84.75 114 GLU A C 1
ATOM 900 O O . GLU A 1 114 ? -5.943 2.162 20.462 1.00 84.75 114 GLU A O 1
ATOM 905 N N . HIS A 1 115 ? -3.915 1.337 20.942 1.00 76.38 115 HIS A N 1
ATOM 906 C CA . HIS A 1 115 ? -3.157 2.431 20.355 1.00 76.38 115 HIS A CA 1
ATOM 907 C C . HIS A 1 115 ? -2.338 1.920 19.176 1.00 76.38 115 HIS A C 1
ATOM 909 O O . HIS A 1 115 ? -1.979 0.743 19.133 1.00 76.38 115 HIS A O 1
ATOM 915 N N . ASP A 1 116 ? -2.047 2.815 18.230 1.00 76.12 116 ASP A N 1
ATOM 916 C CA . ASP A 1 116 ? -1.206 2.474 17.088 1.00 76.12 116 ASP A CA 1
ATOM 917 C C . ASP A 1 116 ? 0.164 1.986 17.587 1.00 76.12 116 ASP A C 1
ATOM 919 O O . ASP A 1 116 ? 0.803 2.656 18.408 1.00 76.12 116 ASP A O 1
ATOM 923 N N . GLU A 1 117 ? 0.634 0.842 17.087 1.00 66.06 117 GLU A N 1
ATOM 924 C CA . GLU A 1 117 ? 2.045 0.491 17.259 1.00 66.06 117 GLU A CA 1
ATOM 925 C C . GLU A 1 117 ? 2.893 1.494 16.471 1.00 66.06 117 GLU A C 1
ATOM 927 O O . GLU A 1 117 ? 2.528 1.909 15.368 1.00 66.06 117 GLU A O 1
ATOM 932 N N . SER A 1 118 ? 3.993 1.949 17.084 1.00 53.81 118 SER A N 1
ATOM 933 C CA . SER A 1 118 ? 4.861 3.010 16.568 1.00 53.81 118 SER A CA 1
ATOM 934 C C . SER A 1 118 ? 5.139 2.818 15.080 1.00 53.81 118 SER A C 1
ATOM 936 O O . SER A 1 118 ? 5.805 1.870 14.666 1.00 53.81 118 SER A O 1
ATOM 938 N N . ASN A 1 119 ? 4.595 3.736 14.293 1.00 46.25 119 ASN A N 1
ATOM 939 C CA . ASN A 1 119 ? 4.544 3.644 12.850 1.00 46.25 119 ASN A CA 1
ATOM 940 C C . ASN A 1 119 ? 5.920 4.008 12.247 1.00 46.25 119 ASN A C 1
ATOM 942 O O . ASN A 1 119 ? 6.348 5.159 12.304 1.00 46.25 119 ASN A O 1
ATOM 946 N N . ILE A 1 120 ? 6.612 3.024 11.659 1.00 45.66 120 ILE A N 1
ATOM 947 C CA . ILE A 1 120 ? 7.858 3.221 10.883 1.00 45.66 120 ILE A CA 1
ATOM 948 C C . ILE A 1 120 ? 7.591 4.059 9.608 1.00 45.66 120 ILE A C 1
ATOM 950 O O . ILE A 1 120 ? 8.505 4.653 9.040 1.00 45.66 120 ILE A O 1
ATOM 954 N N . TRP A 1 121 ? 6.328 4.174 9.193 1.00 46.16 121 TRP A N 1
ATOM 955 C CA . TRP A 1 121 ? 5.842 4.822 7.975 1.00 46.16 121 TRP A CA 1
ATOM 956 C C . TRP A 1 121 ? 5.082 6.143 8.218 1.00 46.16 121 TRP A C 1
ATOM 958 O O . TRP A 1 121 ? 4.371 6.588 7.319 1.00 46.16 121 TRP A O 1
ATOM 968 N N . GLN A 1 122 ? 5.242 6.825 9.369 1.00 42.50 122 GLN A N 1
ATOM 969 C CA . GLN A 1 122 ? 4.602 8.144 9.622 1.00 42.50 122 GLN A CA 1
ATOM 970 C C . GLN A 1 122 ? 4.944 9.220 8.573 1.00 42.50 122 GLN A C 1
ATOM 972 O O . GLN A 1 122 ? 4.287 10.252 8.515 1.00 42.50 122 GLN A O 1
ATOM 977 N N . GLU A 1 123 ? 5.952 8.995 7.729 1.00 41.34 123 GLU A N 1
ATOM 978 C CA . GLU A 1 123 ? 6.332 9.907 6.645 1.00 41.34 123 GLU A CA 1
ATOM 979 C C . GLU A 1 123 ? 5.511 9.717 5.344 1.00 41.34 123 GLU A C 1
ATOM 981 O O . GLU A 1 123 ? 5.750 10.432 4.371 1.00 41.34 123 GLU A O 1
ATOM 986 N N . TRP A 1 124 ? 4.557 8.773 5.300 1.00 47.50 124 TRP A N 1
ATOM 987 C CA . TRP A 1 124 ? 3.785 8.389 4.102 1.00 47.50 124 TRP A CA 1
ATOM 988 C C . TRP A 1 124 ? 2.277 8.673 4.220 1.00 47.50 124 TRP A C 1
ATOM 990 O O . TRP A 1 124 ? 1.437 7.838 3.860 1.00 47.50 124 TRP A O 1
ATOM 1000 N N . ASP A 1 125 ? 1.922 9.862 4.708 1.00 44.94 125 ASP A N 1
ATOM 1001 C CA . ASP A 1 125 ? 0.564 10.393 4.536 1.00 44.94 125 ASP A CA 1
ATOM 1002 C C . ASP A 1 125 ? 0.232 10.611 3.043 1.00 44.94 125 ASP A C 1
ATOM 1004 O O . ASP A 1 125 ? 1.120 10.691 2.190 1.00 44.94 125 ASP A O 1
ATOM 1008 N N . GLU A 1 126 ? -1.070 10.608 2.728 1.00 47.59 126 GLU A N 1
ATOM 1009 C CA . GLU A 1 126 ? -1.640 10.491 1.376 1.00 47.59 126 GLU A CA 1
ATOM 1010 C C . GLU A 1 126 ? -0.944 11.354 0.304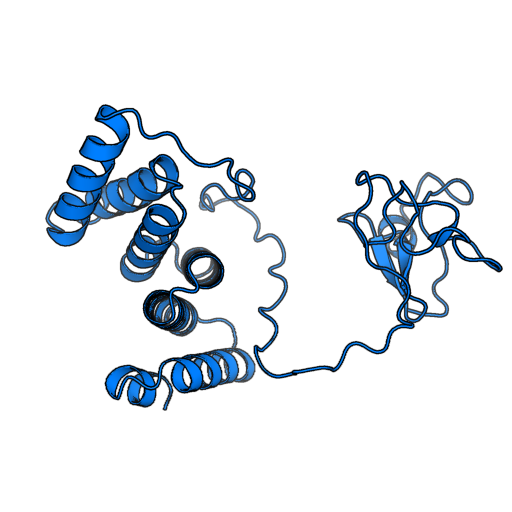 1.00 47.59 126 GLU A C 1
ATOM 1012 O O . GLU A 1 126 ? -0.644 12.526 0.551 1.00 47.59 126 GLU A O 1
ATOM 1017 N N . PRO A 1 127 ? -0.756 10.833 -0.930 1.00 46.12 127 PRO A N 1
ATOM 1018 C CA . PRO A 1 127 ? -0.385 11.683 -2.048 1.00 46.12 127 PRO A CA 1
ATOM 1019 C C . PRO A 1 127 ? -1.536 12.662 -2.293 1.00 46.12 127 PRO A C 1
ATOM 1021 O O . PRO A 1 127 ? -2.594 12.297 -2.807 1.00 46.12 127 PRO A O 1
ATOM 1024 N N . THR A 1 128 ? -1.346 13.918 -1.896 1.00 46.44 128 THR A N 1
ATOM 1025 C CA . THR A 1 128 ? -2.210 15.000 -2.357 1.00 46.44 128 THR A CA 1
ATOM 1026 C C . THR A 1 128 ? -2.079 15.104 -3.881 1.00 46.44 128 THR A C 1
ATOM 1028 O O . THR A 1 128 ? -1.033 14.744 -4.429 1.00 46.44 128 THR A O 1
ATOM 1031 N N . PRO A 1 129 ? -3.096 15.618 -4.596 1.00 44.53 129 PRO A N 1
ATOM 1032 C CA . PRO A 1 129 ? -3.017 15.820 -6.047 1.00 44.53 129 PRO A CA 1
ATOM 1033 C C . PRO A 1 129 ? -1.784 16.627 -6.506 1.00 44.53 129 PRO A C 1
ATOM 1035 O O . PRO A 1 129 ? -1.368 16.506 -7.654 1.00 44.53 129 PRO A O 1
ATOM 1038 N N . ASP A 1 130 ? -1.186 17.405 -5.595 1.00 37.16 130 ASP A N 1
ATOM 1039 C CA . ASP A 1 130 ? -0.023 18.270 -5.819 1.00 37.16 130 ASP A CA 1
ATOM 1040 C C . ASP A 1 130 ? 1.317 17.675 -5.330 1.00 37.16 130 ASP A C 1
ATOM 1042 O O . ASP A 1 130 ? 2.374 18.303 -5.471 1.00 37.16 130 ASP A O 1
ATOM 1046 N N . ALA A 1 131 ? 1.317 16.479 -4.732 1.00 43.56 131 ALA A N 1
ATOM 1047 C CA . ALA A 1 131 ? 2.532 15.854 -4.222 1.00 43.56 131 ALA A CA 1
ATOM 1048 C C . ALA A 1 131 ? 3.399 15.323 -5.377 1.00 43.56 131 ALA A C 1
ATOM 1050 O O . ALA A 1 131 ? 2.990 14.458 -6.152 1.00 43.56 131 ALA A O 1
ATOM 1051 N N . ARG A 1 132 ? 4.641 15.818 -5.487 1.00 34.75 132 ARG A N 1
ATOM 1052 C CA . ARG A 1 132 ? 5.615 15.281 -6.452 1.00 34.75 132 ARG A CA 1
ATOM 1053 C C . ARG A 1 132 ? 5.924 13.821 -6.097 1.00 34.75 132 ARG A C 1
ATOM 1055 O O . ARG A 1 132 ? 6.252 13.564 -4.937 1.00 34.75 132 ARG A O 1
ATOM 1062 N N . PRO A 1 133 ? 5.896 12.881 -7.058 1.00 39.75 133 PRO A N 1
ATOM 1063 C CA . PRO A 1 133 ? 6.197 11.486 -6.773 1.00 39.75 133 PRO A CA 1
ATOM 1064 C C . PRO A 1 133 ? 7.644 11.364 -6.284 1.00 39.75 133 PRO A C 1
ATOM 1066 O O . PRO A 1 133 ? 8.596 11.662 -7.009 1.00 39.75 133 PRO A O 1
ATOM 1069 N N . ARG A 1 134 ? 7.815 10.951 -5.023 1.00 46.91 134 ARG A N 1
ATOM 1070 C CA . ARG A 1 134 ? 9.122 10.571 -4.475 1.00 46.91 134 ARG A CA 1
ATOM 1071 C C . ARG A 1 134 ? 9.508 9.266 -5.170 1.00 46.91 134 ARG A C 1
ATOM 1073 O O . ARG A 1 134 ? 8.694 8.348 -5.218 1.00 46.91 134 ARG A O 1
ATOM 1080 N N . ALA A 1 135 ? 10.697 9.221 -5.771 1.00 41.06 135 ALA A N 1
ATOM 1081 C CA . ALA A 1 135 ? 11.141 8.095 -6.589 1.00 41.06 135 ALA A CA 1
ATOM 1082 C C . ALA A 1 135 ? 10.977 6.773 -5.820 1.00 41.06 135 ALA A C 1
ATOM 1084 O O . ALA A 1 135 ? 11.655 6.535 -4.820 1.00 41.06 135 ALA A O 1
ATOM 1085 N N . LEU A 1 136 ? 10.032 5.952 -6.276 1.00 46.19 136 LEU A N 1
ATOM 1086 C CA . LEU A 1 136 ? 9.785 4.623 -5.747 1.00 46.19 136 LEU A CA 1
ATOM 1087 C C . LEU A 1 136 ? 10.994 3.753 -6.092 1.00 46.19 136 LEU A C 1
ATOM 1089 O O . LEU A 1 136 ? 11.282 3.525 -7.266 1.00 46.19 136 LEU A O 1
ATOM 1093 N N . LEU A 1 137 ? 11.711 3.279 -5.074 1.00 46.22 137 LEU A N 1
ATOM 1094 C CA . LEU A 1 137 ? 12.661 2.189 -5.265 1.00 46.22 137 LEU A CA 1
ATOM 1095 C C . LEU A 1 137 ? 11.860 0.944 -5.689 1.00 46.22 137 LEU A C 1
ATOM 1097 O O . LEU A 1 137 ? 10.860 0.634 -5.033 1.00 46.22 137 LEU A O 1
ATOM 1101 N N . PRO A 1 138 ? 12.242 0.252 -6.776 1.00 36.44 138 PRO A N 1
ATOM 1102 C CA . PRO A 1 138 ? 11.517 -0.921 -7.245 1.00 36.44 138 PRO A CA 1
ATOM 1103 C C . PRO A 1 138 ? 11.477 -2.006 -6.162 1.00 36.44 138 PRO A C 1
ATOM 1105 O O . PRO A 1 138 ? 12.465 -2.240 -5.460 1.00 36.44 138 PRO A O 1
ATOM 1108 N N . LEU A 1 139 ? 10.319 -2.659 -6.024 1.00 42.94 139 LEU A N 1
ATOM 1109 C CA . LEU A 1 139 ? 10.159 -3.833 -5.169 1.00 42.94 139 LEU A CA 1
ATOM 1110 C C . LEU A 1 139 ? 11.072 -4.933 -5.716 1.00 42.94 139 LEU A C 1
ATOM 1112 O O . LEU A 1 139 ? 10.873 -5.419 -6.826 1.00 42.94 139 LEU A O 1
ATOM 1116 N N . ARG A 1 140 ? 12.117 -5.275 -4.960 1.00 41.50 140 ARG A N 1
ATOM 1117 C CA . ARG A 1 140 ? 13.073 -6.313 -5.350 1.00 41.50 140 ARG A CA 1
ATOM 1118 C C . ARG A 1 140 ? 12.387 -7.693 -5.288 1.00 41.50 140 ARG A C 1
ATOM 1120 O O . ARG A 1 140 ? 11.630 -7.920 -4.340 1.00 41.50 140 ARG A O 1
ATOM 1127 N N . PRO A 1 141 ? 12.630 -8.609 -6.244 1.00 37.78 141 PRO A N 1
ATOM 1128 C CA . PRO A 1 141 ? 11.993 -9.925 -6.259 1.00 37.78 141 PRO A CA 1
ATOM 1129 C C . PRO A 1 141 ? 12.328 -10.761 -5.014 1.00 37.78 141 PRO A C 1
ATOM 1131 O O . PRO A 1 141 ? 13.480 -10.815 -4.583 1.00 37.78 141 PRO A O 1
ATOM 1134 N N . LEU A 1 142 ? 11.325 -11.463 -4.475 1.00 39.41 142 LEU A N 1
ATOM 1135 C CA . LEU A 1 142 ? 11.485 -12.546 -3.495 1.00 39.41 142 LEU A CA 1
ATOM 1136 C C . LEU A 1 142 ? 11.991 -13.810 -4.206 1.00 39.41 142 LEU A C 1
ATOM 1138 O O . LEU A 1 142 ? 11.278 -14.801 -4.324 1.00 39.41 142 LEU A O 1
ATOM 1142 N N . SER A 1 143 ? 13.208 -13.775 -4.731 1.00 43.19 143 SER A N 1
ATOM 1143 C CA . SER A 1 143 ? 13.862 -14.983 -5.227 1.00 43.19 143 SER A CA 1
ATOM 1144 C C . SER A 1 143 ? 15.363 -14.788 -5.244 1.00 43.19 143 SER A C 1
ATOM 1146 O O . SER A 1 143 ? 15.951 -14.539 -6.286 1.00 43.19 143 SER A O 1
ATOM 1148 N N . GLU A 1 144 ? 15.967 -14.892 -4.071 1.00 35.47 144 GLU A N 1
ATOM 1149 C CA . GLU A 1 144 ? 17.357 -15.296 -3.928 1.00 35.47 144 GLU A CA 1
ATOM 1150 C C . GLU A 1 144 ? 17.570 -15.598 -2.447 1.00 35.47 144 GLU A C 1
ATOM 1152 O O . GLU A 1 144 ? 17.725 -14.712 -1.607 1.00 35.47 144 GLU A O 1
ATOM 1157 N N . SER A 1 145 ? 17.540 -16.885 -2.106 1.00 45.38 145 SER A N 1
ATOM 1158 C CA . SER A 1 145 ? 18.284 -17.371 -0.954 1.00 45.38 145 SER A CA 1
ATOM 1159 C C . SER A 1 145 ? 19.770 -17.195 -1.278 1.00 45.38 145 SER A C 1
ATOM 1161 O O . SER A 1 145 ? 20.445 -18.157 -1.646 1.00 45.38 145 SER A O 1
ATOM 1163 N N . GLU A 1 146 ? 20.280 -15.963 -1.221 1.00 37.00 146 GLU A N 1
ATOM 1164 C CA . GLU A 1 146 ? 21.719 -15.765 -1.137 1.00 37.00 146 GLU A CA 1
ATOM 1165 C C . GLU A 1 146 ? 22.101 -16.208 0.275 1.00 37.00 146 GLU A C 1
ATOM 1167 O O . GLU A 1 146 ? 21.756 -15.575 1.272 1.00 37.00 146 GLU A O 1
ATOM 1172 N N . SER A 1 147 ? 22.787 -17.342 0.375 1.00 38.78 147 SER A N 1
ATOM 1173 C CA . SER A 1 147 ? 23.696 -17.574 1.486 1.00 38.78 147 SER A CA 1
ATOM 1174 C C . SER A 1 147 ? 24.614 -16.353 1.567 1.00 38.78 147 SER A C 1
ATOM 1176 O O . SER A 1 147 ? 25.506 -16.210 0.731 1.00 38.78 147 SER A O 1
ATOM 1178 N N . GLU A 1 148 ? 24.322 -15.446 2.501 1.00 34.94 148 GLU A N 1
ATOM 1179 C CA . GLU A 1 148 ? 25.073 -14.216 2.749 1.00 34.94 148 GLU A CA 1
ATOM 1180 C C . GLU A 1 148 ? 26.572 -14.548 2.810 1.00 34.94 148 GLU A C 1
ATOM 1182 O O . GLU A 1 148 ? 27.010 -15.230 3.741 1.00 34.94 148 GLU A O 1
ATOM 1187 N N . PRO A 1 149 ? 27.390 -14.099 1.842 1.00 39.31 149 PRO A N 1
ATOM 1188 C CA . PRO A 1 149 ? 28.830 -14.190 1.983 1.00 39.31 149 PRO A CA 1
ATOM 1189 C C . PRO A 1 149 ? 29.213 -13.249 3.127 1.00 39.31 149 PRO A C 1
ATOM 1191 O O . PRO A 1 149 ? 28.933 -12.050 3.056 1.00 39.31 149 PRO A O 1
ATOM 1194 N N . GLU A 1 150 ? 29.859 -13.769 4.172 1.00 44.09 150 GLU A N 1
ATOM 1195 C CA . GLU A 1 150 ? 30.176 -13.049 5.419 1.00 44.09 150 GLU A CA 1
ATOM 1196 C C . GLU A 1 150 ? 31.059 -11.785 5.254 1.00 44.09 150 GLU A C 1
ATOM 1198 O O . GLU A 1 150 ? 31.328 -11.094 6.238 1.00 44.09 150 GLU A O 1
ATOM 1203 N N . ASP A 1 151 ? 31.443 -11.411 4.029 1.00 45.84 151 ASP A N 1
ATOM 1204 C CA . ASP A 1 151 ? 32.444 -10.381 3.735 1.00 45.84 151 ASP A CA 1
ATOM 1205 C C . ASP A 1 151 ? 31.974 -9.164 2.904 1.00 45.84 151 ASP A C 1
ATOM 1207 O O . ASP A 1 151 ? 32.805 -8.369 2.457 1.00 45.84 151 ASP A O 1
ATOM 1211 N N . ARG A 1 152 ? 30.663 -8.905 2.740 1.00 46.56 152 ARG A N 1
ATOM 1212 C CA . ARG A 1 152 ? 30.217 -7.584 2.227 1.00 46.56 152 ARG A CA 1
ATOM 1213 C C . ARG A 1 152 ? 30.341 -6.491 3.307 1.00 46.56 152 ARG A C 1
ATOM 1215 O O . ARG A 1 152 ? 29.923 -6.703 4.452 1.00 46.56 152 ARG A O 1
ATOM 1222 N N . PRO A 1 153 ? 30.893 -5.298 2.986 1.00 53.47 153 PRO A N 1
ATOM 1223 C CA . PRO A 1 153 ? 31.014 -4.213 3.948 1.00 53.47 153 PRO A CA 1
ATOM 1224 C C . PRO A 1 153 ? 29.627 -3.781 4.421 1.00 53.47 153 PRO A C 1
ATOM 1226 O O . PRO A 1 153 ? 28.691 -3.582 3.654 1.00 53.47 153 PRO A O 1
ATOM 1229 N N . ALA A 1 154 ? 29.513 -3.698 5.737 1.00 57.50 154 ALA A N 1
ATOM 1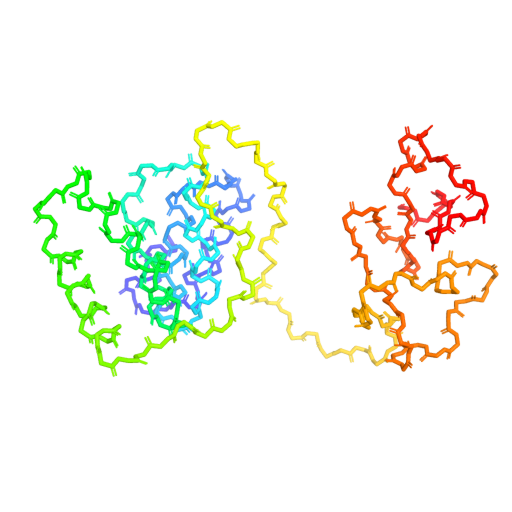230 C CA . ALA A 1 154 ? 28.274 -3.566 6.471 1.00 57.50 154 ALA A CA 1
ATOM 1231 C C . ALA A 1 154 ? 27.474 -2.317 6.098 1.00 57.50 154 ALA A C 1
ATOM 1233 O O . ALA A 1 154 ? 27.738 -1.261 6.670 1.00 57.50 154 ALA A O 1
ATOM 1234 N N . ASN A 1 155 ? 26.451 -2.448 5.252 1.00 67.75 155 ASN A N 1
ATOM 1235 C CA . ASN A 1 155 ? 25.398 -1.441 5.066 1.00 67.75 155 ASN A CA 1
ATOM 1236 C C . ASN A 1 155 ? 24.487 -1.380 6.301 1.00 67.75 155 ASN A C 1
ATOM 1238 O O . ASN A 1 155 ? 23.296 -1.669 6.248 1.00 67.75 155 ASN A O 1
ATOM 1242 N N . HIS A 1 156 ? 25.070 -1.037 7.444 1.00 81.31 156 HIS A N 1
ATOM 1243 C CA . HIS A 1 156 ? 24.356 -0.847 8.693 1.00 81.31 156 HIS A CA 1
ATOM 1244 C C . HIS A 1 156 ? 24.070 0.640 8.905 1.00 81.31 156 HIS A C 1
ATOM 1246 O O . HIS A 1 156 ? 24.874 1.509 8.554 1.00 81.31 156 HIS A O 1
ATOM 1252 N N . VAL A 1 157 ? 22.908 0.917 9.493 1.00 77.12 157 VAL A N 1
ATOM 1253 C CA . VAL A 1 157 ? 22.386 2.278 9.675 1.00 77.12 157 VAL A CA 1
ATOM 1254 C C . VAL A 1 157 ? 23.023 2.978 10.884 1.00 77.12 157 VAL A C 1
ATOM 1256 O O . VAL A 1 157 ? 23.092 4.204 10.924 1.00 77.12 157 VAL A O 1
ATOM 1259 N N . GLY A 1 158 ? 23.547 2.225 11.859 1.00 83.88 158 GLY A N 1
ATOM 1260 C CA . GLY A 1 158 ? 24.171 2.790 13.061 1.00 83.88 158 GLY A CA 1
ATOM 1261 C C . GLY A 1 158 ? 23.254 3.807 13.753 1.00 83.88 158 GLY A C 1
ATOM 1262 O O . GLY A 1 158 ? 22.065 3.560 13.933 1.00 83.88 158 GLY A O 1
ATOM 1263 N N . ASN A 1 159 ? 23.797 4.975 14.098 1.00 83.75 159 ASN A N 1
ATOM 1264 C CA . ASN A 1 159 ? 23.064 6.116 14.659 1.00 83.75 159 ASN A CA 1
ATOM 1265 C C . ASN A 1 159 ? 22.427 7.054 13.608 1.00 83.75 159 ASN A C 1
ATOM 1267 O O . ASN A 1 159 ? 22.024 8.164 13.953 1.00 83.75 159 ASN A O 1
ATOM 1271 N N . GLY A 1 160 ? 22.404 6.672 12.327 1.00 81.56 160 GLY A N 1
ATOM 1272 C CA . GLY A 1 160 ? 21.878 7.494 11.232 1.00 81.56 160 GLY A CA 1
ATOM 1273 C C . GLY A 1 160 ? 22.791 8.638 10.768 1.00 81.56 160 GLY A C 1
ATOM 1274 O O . GLY A 1 160 ? 22.465 9.318 9.798 1.00 81.56 160 GLY A O 1
ATOM 1275 N N . ILE A 1 161 ? 23.949 8.856 11.402 1.00 86.31 161 ILE A N 1
ATOM 1276 C CA . ILE A 1 161 ? 24.938 9.859 10.976 1.00 86.31 161 ILE A CA 1
ATOM 1277 C C . ILE A 1 161 ? 25.993 9.175 10.093 1.00 86.31 161 ILE A C 1
ATOM 1279 O O . ILE A 1 161 ? 26.637 8.238 10.567 1.00 86.31 161 ILE A O 1
ATOM 1283 N N . PRO A 1 162 ? 26.243 9.639 8.853 1.00 88.44 162 PRO A N 1
ATOM 1284 C CA . PRO A 1 162 ? 27.212 9.018 7.951 1.00 88.44 162 PRO A CA 1
ATOM 1285 C C . PRO A 1 162 ? 28.630 8.940 8.525 1.00 88.44 162 PRO A C 1
ATOM 1287 O O . PRO A 1 162 ? 29.197 9.922 9.016 1.00 88.44 162 PRO A O 1
ATOM 1290 N N . CYS A 1 163 ? 29.247 7.769 8.401 1.00 90.94 163 CYS A N 1
ATOM 1291 C CA . CYS A 1 163 ? 30.610 7.524 8.836 1.00 90.94 163 CYS A CA 1
ATOM 1292 C C . CYS A 1 163 ? 31.611 8.126 7.848 1.00 90.94 163 CYS A C 1
ATOM 1294 O O . CYS A 1 163 ? 31.918 7.562 6.798 1.00 90.94 163 CYS A O 1
ATOM 1296 N N . LYS A 1 164 ? 32.221 9.245 8.232 1.00 89.56 164 LYS A N 1
ATOM 1297 C CA . LYS A 1 164 ? 33.282 9.894 7.449 1.00 89.56 164 LYS A CA 1
ATOM 1298 C C . LYS A 1 164 ? 34.472 8.974 7.128 1.00 89.56 164 LYS A C 1
ATOM 1300 O O . LYS A 1 164 ? 35.095 9.135 6.087 1.00 89.56 164 LYS A O 1
ATOM 1305 N N . HIS A 1 165 ? 34.807 8.038 8.019 1.00 90.62 165 HIS A N 1
ATOM 1306 C CA . HIS A 1 165 ? 35.914 7.093 7.815 1.00 90.62 165 HIS A CA 1
ATOM 1307 C C . HIS A 1 165 ? 35.557 5.983 6.826 1.00 90.62 165 HIS A C 1
ATOM 1309 O O . HIS A 1 165 ? 36.429 5.508 6.118 1.00 90.62 165 HIS A O 1
ATOM 1315 N N . HIS A 1 166 ? 34.282 5.594 6.751 1.00 90.56 166 HIS A N 1
ATOM 1316 C CA . HIS A 1 166 ? 33.799 4.660 5.732 1.00 90.56 166 HIS A CA 1
ATOM 1317 C C . HIS A 1 166 ? 33.972 5.245 4.329 1.00 90.56 166 HIS A C 1
ATOM 1319 O O . HIS A 1 166 ? 34.437 4.568 3.424 1.00 90.56 166 HIS A O 1
ATOM 1325 N N . ASN A 1 167 ? 33.699 6.541 4.178 1.00 88.75 167 ASN A N 1
ATOM 1326 C CA . ASN A 1 167 ? 33.677 7.212 2.878 1.00 88.75 167 ASN A CA 1
ATOM 1327 C C . ASN A 1 167 ? 35.034 7.769 2.406 1.00 88.75 167 ASN A C 1
ATOM 1329 O O . ASN A 1 167 ? 35.087 8.434 1.370 1.00 88.75 167 ASN A O 1
ATOM 1333 N N . ARG A 1 168 ? 36.134 7.546 3.139 1.00 86.06 168 ARG A N 1
ATOM 1334 C CA . ARG A 1 168 ? 37.466 8.085 2.808 1.00 86.06 168 ARG A CA 1
ATOM 1335 C C . ARG A 1 168 ? 38.415 6.995 2.312 1.00 86.06 168 ARG A C 1
ATOM 1337 O O . ARG A 1 168 ? 38.441 5.896 2.847 1.00 86.06 168 ARG A O 1
ATOM 1344 N N . LYS A 1 169 ? 39.236 7.332 1.312 1.00 77.25 169 LYS A N 1
ATOM 1345 C CA . LYS A 1 169 ? 40.383 6.517 0.876 1.00 77.25 169 LYS A CA 1
ATOM 1346 C C . LYS A 1 169 ? 41.631 6.840 1.715 1.00 77.25 169 LYS A C 1
ATOM 1348 O O . LYS A 1 169 ? 41.731 7.954 2.235 1.00 77.25 169 LYS A O 1
ATOM 1353 N N . PRO A 1 170 ? 42.597 5.908 1.824 1.00 66.88 170 PRO A N 1
ATOM 1354 C CA . PRO A 1 170 ? 42.585 4.536 1.289 1.00 66.88 170 PRO A CA 1
ATOM 1355 C C . PRO A 1 170 ? 41.960 3.505 2.246 1.00 66.88 170 PRO A C 1
ATOM 1357 O O . PRO A 1 170 ? 41.724 2.369 1.852 1.00 66.88 170 PRO A O 1
ATOM 1360 N N . LEU A 1 171 ? 41.710 3.888 3.501 1.00 65.12 171 LEU A N 1
ATOM 1361 C CA . LEU A 1 171 ? 41.227 3.003 4.558 1.00 65.12 171 LEU A CA 1
ATOM 1362 C C . LEU A 1 171 ? 39.750 3.280 4.850 1.00 65.12 171 LEU A C 1
ATOM 1364 O O . LEU A 1 171 ? 39.417 4.355 5.345 1.00 65.12 171 LEU A O 1
ATOM 1368 N N . GLY A 1 172 ? 38.896 2.284 4.597 1.00 77.56 172 GLY A N 1
ATOM 1369 C CA . GLY A 1 172 ? 37.515 2.270 5.079 1.00 77.56 172 GLY A CA 1
ATOM 1370 C C . GLY A 1 172 ? 37.439 2.183 6.609 1.00 77.56 172 GLY A C 1
ATOM 1371 O O . GLY A 1 172 ? 38.443 2.030 7.310 1.00 77.56 172 GLY A O 1
ATOM 1372 N N . CYS A 1 173 ? 36.232 2.269 7.169 1.00 84.75 173 CYS A N 1
ATOM 1373 C CA . CYS A 1 173 ? 36.067 2.274 8.619 1.00 84.75 173 CYS A CA 1
ATOM 1374 C C . CYS A 1 173 ? 36.507 0.939 9.251 1.00 84.75 173 CYS A C 1
ATOM 1376 O O . CYS A 1 173 ? 35.861 -0.093 9.067 1.00 84.75 173 CYS A O 1
ATOM 1378 N N . ALA A 1 174 ? 37.550 0.981 10.088 1.00 84.19 174 ALA A N 1
ATOM 1379 C CA . ALA A 1 174 ? 38.092 -0.194 10.778 1.00 84.19 174 ALA A CA 1
ATOM 1380 C C . ALA A 1 174 ? 37.075 -0.915 11.685 1.00 84.19 174 ALA A C 1
ATOM 1382 O O . ALA A 1 174 ? 37.213 -2.108 11.936 1.00 84.19 174 ALA A O 1
ATOM 1383 N N . LYS A 1 175 ? 36.036 -0.208 12.156 1.00 81.81 175 LYS A N 1
ATOM 1384 C CA . LYS A 1 175 ? 34.993 -0.772 13.027 1.00 81.81 175 LYS A CA 1
ATOM 1385 C C . LYS A 1 175 ? 33.958 -1.616 12.268 1.00 81.81 175 LYS A C 1
ATOM 1387 O O . LYS A 1 175 ? 33.238 -2.378 12.897 1.00 81.81 175 LYS A O 1
ATOM 1392 N N . ARG A 1 176 ? 33.885 -1.544 10.930 1.00 79.69 176 ARG A N 1
ATOM 1393 C CA . ARG A 1 176 ? 32.949 -2.348 10.109 1.00 79.69 176 ARG A CA 1
ATOM 1394 C C . ARG A 1 176 ? 31.520 -2.339 10.699 1.00 79.69 176 ARG A C 1
ATOM 1396 O O . ARG A 1 176 ? 30.974 -1.257 10.877 1.00 79.69 176 ARG A O 1
ATOM 1403 N N . LYS A 1 177 ? 30.944 -3.510 11.026 1.00 79.00 177 LYS A N 1
ATOM 1404 C CA . LYS A 1 177 ? 29.599 -3.693 11.622 1.00 79.00 177 LYS A CA 1
ATOM 1405 C C . LYS A 1 177 ? 29.455 -3.115 13.042 1.00 79.00 177 LYS A C 1
ATOM 1407 O O . LYS A 1 177 ? 28.334 -2.905 13.480 1.00 79.00 177 LYS A O 1
ATOM 1412 N N . SER A 1 178 ? 30.553 -2.869 13.764 1.00 81.62 178 SER A N 1
ATOM 1413 C CA . SER A 1 178 ? 30.538 -2.297 15.123 1.00 81.62 178 SER A CA 1
ATOM 1414 C C . SER A 1 178 ? 30.734 -0.777 15.141 1.00 81.62 178 SER A C 1
ATOM 1416 O O . SER A 1 178 ? 30.965 -0.176 16.195 1.00 81.62 178 SER A O 1
ATOM 1418 N N . CYS A 1 179 ? 30.678 -0.124 13.975 1.00 83.00 179 CYS A N 1
ATOM 1419 C CA . CYS A 1 179 ? 30.703 1.326 13.914 1.00 83.00 179 CYS A CA 1
ATOM 1420 C C . CYS A 1 179 ? 29.406 1.900 14.502 1.00 83.00 179 CYS A C 1
ATOM 1422 O O . CYS A 1 179 ? 28.312 1.407 14.260 1.00 83.00 179 CYS A O 1
ATOM 1424 N N . VAL A 1 180 ? 29.526 2.976 15.279 1.00 88.38 180 VAL A N 1
ATOM 1425 C CA . VAL A 1 180 ? 28.350 3.698 15.796 1.00 88.38 180 VAL A CA 1
ATOM 1426 C C . VAL A 1 180 ? 27.722 4.570 14.700 1.00 88.38 180 VAL A C 1
ATOM 1428 O O . VAL A 1 180 ? 26.555 4.929 14.790 1.00 88.38 180 VAL A O 1
ATOM 1431 N N . TYR A 1 181 ? 28.487 4.902 13.658 1.00 86.12 181 TYR A N 1
ATOM 1432 C CA . TYR A 1 181 ? 28.075 5.759 12.547 1.00 86.12 181 TYR A CA 1
ATOM 1433 C C . TYR A 1 181 ? 27.588 4.936 11.353 1.00 86.12 181 TYR A C 1
ATOM 1435 O O . TYR A 1 181 ? 28.133 3.872 11.076 1.00 86.12 181 TYR A O 1
ATOM 1443 N N . SER A 1 182 ? 26.625 5.472 10.603 1.00 87.25 182 SER A N 1
ATOM 1444 C CA . SER A 1 182 ? 26.026 4.818 9.439 1.00 87.25 182 SER A CA 1
ATOM 1445 C C . SER A 1 182 ? 27.034 4.572 8.321 1.00 87.25 182 SER A C 1
ATOM 1447 O O . SER A 1 182 ? 27.752 5.481 7.892 1.00 87.25 182 SER A O 1
ATOM 1449 N N . HIS A 1 183 ? 27.052 3.349 7.809 1.00 89.88 183 HIS A N 1
ATOM 1450 C CA . HIS A 1 183 ? 27.705 2.999 6.547 1.00 89.88 183 HIS A CA 1
ATOM 1451 C C . HIS A 1 183 ? 26.681 2.827 5.418 1.00 89.88 183 HIS A C 1
ATOM 1453 O O . HIS A 1 183 ? 27.062 2.846 4.254 1.00 89.88 183 HIS A O 1
ATOM 1459 N N . ALA A 1 184 ? 25.390 2.717 5.743 1.00 88.06 184 ALA A N 1
ATOM 1460 C CA . ALA A 1 184 ? 24.321 2.681 4.755 1.00 88.06 184 ALA A CA 1
ATOM 1461 C C . ALA A 1 184 ? 24.167 4.040 4.037 1.00 88.06 184 ALA A C 1
ATOM 1463 O O . ALA A 1 184 ? 24.353 5.088 4.674 1.00 88.06 184 ALA A O 1
ATOM 1464 N N . PRO A 1 185 ? 23.826 4.040 2.734 1.00 87.56 185 PRO A N 1
ATOM 1465 C CA . PRO A 1 185 ? 23.529 5.261 1.995 1.00 87.56 185 PRO A CA 1
ATOM 1466 C C . PRO A 1 185 ? 22.270 5.946 2.539 1.00 87.56 185 PRO A C 1
ATOM 1468 O O . PRO A 1 185 ? 21.403 5.323 3.151 1.00 87.56 185 PRO A O 1
ATOM 1471 N N . ASP A 1 186 ? 22.175 7.249 2.300 1.00 84.56 186 ASP A N 1
ATOM 1472 C CA . ASP A 1 186 ? 21.069 8.101 2.735 1.00 84.56 186 ASP A CA 1
ATOM 1473 C C . ASP A 1 186 ? 20.553 8.971 1.579 1.00 84.56 186 ASP A C 1
ATOM 1475 O O . ASP A 1 186 ? 21.063 8.924 0.463 1.00 84.56 186 ASP A O 1
ATOM 1479 N N . ALA A 1 187 ? 19.564 9.830 1.834 1.00 88.75 187 ALA A N 1
ATOM 1480 C CA . ALA A 1 187 ? 18.979 10.697 0.806 1.00 88.75 187 ALA A CA 1
ATOM 1481 C C . ALA A 1 187 ? 19.969 11.695 0.159 1.00 88.75 187 ALA A C 1
ATOM 1483 O O . ALA A 1 187 ? 19.608 12.395 -0.787 1.00 88.75 187 ALA A O 1
ATOM 1484 N N . ARG A 1 188 ? 21.197 11.820 0.682 1.00 86.75 188 ARG A N 1
ATOM 1485 C CA . ARG A 1 188 ? 22.235 12.743 0.199 1.00 86.75 188 ARG A CA 1
ATOM 1486 C C . ARG A 1 188 ? 23.413 12.011 -0.435 1.00 86.75 188 ARG A C 1
ATOM 1488 O O . ARG A 1 188 ? 24.390 12.667 -0.818 1.00 86.75 188 ARG A O 1
ATOM 1495 N N . SER A 1 189 ? 23.335 10.688 -0.552 1.00 88.88 189 SER A N 1
ATOM 1496 C CA . SER A 1 189 ? 24.421 9.875 -1.065 1.00 88.88 189 SER A CA 1
ATOM 1497 C C . SER A 1 189 ? 23.967 8.688 -1.904 1.00 88.88 189 SER A C 1
ATOM 1499 O O . SER A 1 189 ? 22.846 8.208 -1.792 1.00 88.88 189 SER A O 1
ATOM 1501 N N . PHE A 1 190 ? 24.863 8.234 -2.775 1.00 86.00 190 PHE A N 1
ATOM 1502 C CA . PHE A 1 190 ? 24.681 7.053 -3.611 1.00 86.00 190 PHE A CA 1
ATOM 1503 C C . PHE A 1 190 ? 25.867 6.103 -3.392 1.00 86.00 190 PHE A C 1
ATOM 1505 O O . PHE A 1 190 ? 26.999 6.593 -3.338 1.00 86.00 190 PHE A O 1
ATOM 1512 N N . PRO A 1 191 ? 25.653 4.789 -3.209 1.00 87.44 191 PRO A N 1
ATOM 1513 C CA . PRO A 1 191 ? 26.750 3.852 -2.990 1.00 87.44 191 PRO A CA 1
ATOM 1514 C C . PRO A 1 191 ? 27.577 3.660 -4.272 1.00 87.44 191 PRO A C 1
ATOM 1516 O O . PRO A 1 191 ? 27.011 3.505 -5.348 1.00 87.44 191 PRO A O 1
ATOM 1519 N N . ASP A 1 192 ? 28.905 3.654 -4.161 1.00 85.50 192 ASP A N 1
ATOM 1520 C CA . ASP A 1 192 ? 29.807 3.254 -5.251 1.00 85.50 192 ASP A CA 1
ATOM 1521 C C . ASP A 1 192 ? 30.025 1.728 -5.288 1.00 85.50 192 ASP A C 1
ATOM 1523 O O . ASP A 1 192 ? 29.555 0.996 -4.411 1.00 85.50 192 ASP A O 1
ATOM 1527 N N . THR A 1 193 ? 30.765 1.226 -6.282 1.00 82.75 193 THR A N 1
ATOM 1528 C CA . THR A 1 193 ? 31.078 -0.212 -6.412 1.00 82.75 193 THR A CA 1
ATOM 1529 C C . THR A 1 193 ? 31.916 -0.768 -5.255 1.00 82.75 193 THR A C 1
ATOM 1531 O O . THR A 1 193 ? 31.980 -1.981 -5.068 1.00 82.75 193 THR A O 1
ATOM 1534 N N . GLU A 1 194 ? 32.551 0.097 -4.461 1.00 80.62 194 GLU A N 1
ATOM 1535 C CA . GLU A 1 194 ? 33.303 -0.256 -3.252 1.00 80.62 194 GLU A CA 1
ATOM 1536 C C . GLU A 1 194 ? 32.438 -0.134 -1.975 1.00 80.62 194 GLU A C 1
ATOM 1538 O O . GLU A 1 194 ? 32.925 -0.374 -0.868 1.00 80.62 194 GLU A O 1
ATOM 1543 N N . GLY A 1 195 ? 31.155 0.228 -2.106 1.00 82.06 195 GLY A N 1
ATOM 1544 C CA . GLY A 1 195 ? 30.196 0.370 -1.010 1.00 82.06 195 GLY A CA 1
ATOM 1545 C C . GLY A 1 195 ? 30.311 1.674 -0.213 1.00 82.06 195 GLY A C 1
ATOM 1546 O O . GLY A 1 195 ? 29.750 1.771 0.879 1.00 82.06 195 GLY A O 1
ATOM 1547 N N . ARG A 1 196 ? 31.041 2.679 -0.707 1.00 88.00 196 ARG A N 1
ATOM 1548 C CA . ARG A 1 196 ? 31.162 4.003 -0.076 1.00 88.00 196 ARG A CA 1
ATOM 1549 C C . ARG A 1 196 ? 30.026 4.911 -0.515 1.00 88.00 196 ARG A C 1
ATOM 1551 O O . ARG A 1 196 ? 29.604 4.899 -1.664 1.00 88.00 196 ARG A O 1
ATOM 1558 N N . ASN A 1 197 ? 29.607 5.794 0.379 1.00 90.62 197 ASN A N 1
ATOM 1559 C CA . ASN A 1 197 ? 28.529 6.737 0.114 1.00 90.62 197 ASN A CA 1
ATOM 1560 C C . ASN A 1 197 ? 29.092 7.974 -0.593 1.00 90.62 197 ASN A C 1
ATOM 1562 O O . ASN A 1 197 ? 29.752 8.808 0.035 1.00 90.62 197 ASN A O 1
ATOM 1566 N N . VAL A 1 198 ? 28.848 8.093 -1.897 1.00 91.81 198 VAL A N 1
ATOM 1567 C CA . VAL A 1 198 ? 29.256 9.221 -2.746 1.00 91.81 198 VAL A CA 1
ATOM 1568 C C . VAL A 1 198 ? 28.275 10.376 -2.597 1.00 91.81 198 VAL A C 1
ATOM 1570 O O . VAL A 1 198 ? 27.066 10.178 -2.612 1.00 91.81 198 VAL A O 1
ATOM 1573 N N . CYS A 1 199 ? 28.779 11.602 -2.450 1.00 93.19 199 CYS A N 1
ATOM 1574 C CA . CYS A 1 199 ? 27.945 12.784 -2.235 1.00 93.19 199 CYS A CA 1
ATOM 1575 C C . CYS A 1 199 ? 27.112 13.125 -3.477 1.00 93.19 199 CYS A C 1
ATOM 1577 O O . CYS A 1 199 ? 27.667 13.513 -4.505 1.00 93.19 199 CYS A O 1
ATOM 1579 N N . LEU A 1 200 ? 25.784 13.135 -3.353 1.00 93.06 200 LEU A N 1
ATOM 1580 C CA . LEU A 1 200 ? 24.898 13.501 -4.460 1.00 93.06 200 LEU A CA 1
ATOM 1581 C C . LEU A 1 200 ? 25.127 14.949 -4.928 1.00 93.06 200 LEU A C 1
ATOM 1583 O O . LEU A 1 200 ? 25.206 15.224 -6.123 1.00 93.06 200 LEU A O 1
ATOM 1587 N N . TYR A 1 201 ? 25.325 15.886 -3.995 1.00 92.44 201 TYR A N 1
ATOM 1588 C CA . TYR A 1 201 ? 25.607 17.287 -4.332 1.00 92.44 201 TYR A CA 1
ATOM 1589 C C . TYR A 1 201 ? 26.946 17.473 -5.043 1.00 92.44 201 TYR A C 1
ATOM 1591 O O . TYR A 1 201 ? 27.107 18.421 -5.802 1.00 92.44 201 TYR A O 1
ATOM 1599 N N . PHE A 1 202 ? 27.923 16.596 -4.814 1.00 93.38 202 PHE A N 1
ATOM 1600 C CA . PHE A 1 202 ? 29.177 16.637 -5.563 1.00 93.38 202 PHE A CA 1
ATOM 1601 C C . PHE A 1 202 ? 28.969 16.158 -6.997 1.00 93.38 202 PHE A C 1
ATOM 1603 O O . PHE A 1 202 ? 29.470 16.793 -7.924 1.00 93.38 202 PHE A O 1
ATOM 1610 N N . LEU A 1 203 ? 28.184 15.094 -7.190 1.00 89.81 203 LEU A N 1
ATOM 1611 C CA . LEU A 1 203 ? 27.832 14.613 -8.526 1.00 89.81 203 LEU A CA 1
ATOM 1612 C C . LEU A 1 203 ? 27.110 15.691 -9.339 1.00 89.81 203 LEU A C 1
ATOM 1614 O O . LEU A 1 203 ? 27.431 15.877 -10.510 1.00 89.81 203 LEU A O 1
ATOM 1618 N N . MET A 1 204 ? 26.240 16.464 -8.687 1.00 90.00 204 MET A N 1
ATOM 1619 C CA . MET A 1 204 ? 25.526 17.603 -9.277 1.00 90.00 204 MET A CA 1
ATOM 1620 C C . MET A 1 204 ? 26.353 18.903 -9.362 1.00 90.00 204 MET A C 1
ATOM 1622 O O . MET A 1 204 ? 25.846 19.914 -9.837 1.00 90.00 204 MET A O 1
ATOM 1626 N N . GLY A 1 205 ? 27.603 18.922 -8.884 1.00 90.75 205 GLY A N 1
ATOM 1627 C CA . GLY A 1 205 ? 28.465 20.113 -8.918 1.00 90.75 205 GLY A CA 1
ATOM 1628 C C . GLY A 1 205 ? 28.088 21.228 -7.929 1.00 90.75 205 GLY A C 1
ATOM 1629 O O . GLY A 1 205 ? 28.577 22.346 -8.050 1.00 90.75 205 GLY A O 1
ATOM 1630 N N . SER A 1 206 ? 27.242 20.946 -6.937 1.00 93.19 206 SER A N 1
ATOM 1631 C CA . SER A 1 206 ? 26.696 21.920 -5.981 1.00 93.19 206 SER A CA 1
ATOM 1632 C C . SER A 1 206 ? 27.146 21.701 -4.526 1.00 93.19 206 SER A C 1
ATOM 1634 O O . SER A 1 206 ? 26.587 22.303 -3.603 1.00 93.19 206 SER A O 1
ATOM 1636 N N . CYS A 1 207 ? 28.111 20.810 -4.271 1.00 92.38 207 CYS A N 1
ATOM 1637 C CA . CYS A 1 207 ? 28.576 20.518 -2.914 1.00 92.38 207 CYS A CA 1
ATOM 1638 C C . CYS A 1 207 ? 29.383 21.681 -2.321 1.00 92.38 207 CYS A C 1
ATOM 1640 O O . CYS A 1 207 ? 30.439 22.045 -2.830 1.00 92.38 207 CYS A O 1
ATOM 1642 N N . LYS A 1 208 ? 28.930 22.209 -1.178 1.00 92.31 208 LYS A N 1
ATOM 1643 C CA . LYS A 1 208 ? 29.584 23.323 -0.465 1.00 92.31 208 LYS A CA 1
ATOM 1644 C C . LYS A 1 208 ? 30.685 22.885 0.509 1.00 92.31 208 LYS A C 1
ATOM 1646 O O . LYS A 1 208 ? 31.398 23.724 1.049 1.00 92.31 208 LYS A O 1
ATOM 1651 N N . PHE A 1 209 ? 30.806 21.583 0.773 1.00 89.31 209 PHE A N 1
ATOM 1652 C CA . PHE A 1 209 ? 31.684 21.058 1.825 1.00 89.31 209 PHE A CA 1
ATOM 1653 C C . PHE A 1 209 ? 33.071 20.639 1.324 1.00 89.31 209 PHE A C 1
ATOM 1655 O O . PHE A 1 209 ? 33.987 20.524 2.140 1.00 89.31 209 PHE A O 1
ATOM 1662 N N . GLY A 1 210 ? 33.244 20.435 0.011 1.00 86.12 210 GLY A N 1
ATOM 1663 C CA . GLY A 1 210 ? 34.520 20.015 -0.579 1.00 86.12 210 GLY A CA 1
ATOM 1664 C C . GLY A 1 210 ? 35.120 18.804 0.147 1.00 86.12 210 GLY A C 1
ATOM 1665 O O . GLY A 1 210 ? 34.415 17.854 0.471 1.00 86.12 210 GLY A O 1
ATOM 1666 N N . GLU A 1 211 ? 36.403 18.871 0.494 1.00 83.50 211 GLU A N 1
ATOM 1667 C CA . GLU A 1 211 ? 37.134 17.806 1.210 1.00 83.50 211 GLU A CA 1
ATOM 1668 C C . GLU A 1 211 ? 36.661 17.551 2.657 1.00 83.50 211 GLU A C 1
ATOM 1670 O O . GLU A 1 211 ? 37.005 16.538 3.285 1.00 83.50 211 GLU A O 1
ATOM 1675 N N . ARG A 1 212 ? 35.866 18.471 3.220 1.00 86.06 212 ARG A N 1
ATOM 1676 C CA . ARG A 1 212 ? 35.254 18.316 4.548 1.00 86.06 212 ARG A CA 1
ATOM 1677 C C . ARG A 1 212 ? 33.925 17.563 4.500 1.00 86.06 212 ARG A C 1
ATOM 1679 O O . ARG A 1 212 ? 33.372 17.293 5.565 1.00 86.06 212 ARG A O 1
ATOM 1686 N N . CYS A 1 213 ? 33.428 17.225 3.310 1.00 89.06 213 CYS A N 1
ATOM 1687 C CA . CYS A 1 213 ? 32.202 16.458 3.146 1.00 89.06 213 CYS A CA 1
ATOM 1688 C C . CYS A 1 213 ? 32.304 15.101 3.862 1.00 89.06 213 CYS A C 1
ATOM 1690 O O . CYS A 1 213 ? 33.368 14.481 3.913 1.00 89.06 213 CYS A O 1
ATOM 1692 N N . LEU A 1 214 ? 31.192 14.655 4.451 1.00 90.06 214 LEU A N 1
ATOM 1693 C CA . LEU A 1 214 ? 31.115 13.359 5.139 1.00 90.06 214 LEU A CA 1
ATOM 1694 C C . LEU A 1 214 ? 31.059 12.181 4.157 1.00 90.06 214 LEU A C 1
ATOM 1696 O O . LEU A 1 214 ? 31.300 11.041 4.551 1.00 90.06 214 LEU A O 1
ATOM 1700 N N . TYR A 1 215 ? 30.742 12.472 2.900 1.00 92.00 215 TYR A N 1
ATOM 1701 C CA . TYR A 1 215 ? 30.583 11.532 1.801 1.00 92.00 215 TYR A CA 1
ATOM 1702 C C . TYR A 1 215 ? 31.786 11.590 0.852 1.00 92.00 215 TYR A C 1
ATOM 1704 O O . TYR A 1 215 ? 32.519 12.581 0.812 1.00 92.00 215 TYR A O 1
ATOM 1712 N N . SER A 1 216 ? 31.956 10.540 0.054 1.00 91.38 216 SER A N 1
ATOM 1713 C CA . SER A 1 216 ? 33.009 10.433 -0.953 1.00 91.38 216 SER A CA 1
ATOM 1714 C C . SER A 1 216 ? 32.769 11.424 -2.097 1.00 91.38 216 SER A C 1
ATOM 1716 O O . SER A 1 216 ? 31.637 11.621 -2.542 1.00 91.38 216 SER A O 1
ATOM 1718 N N . HIS A 1 217 ? 33.839 12.060 -2.572 1.00 91.94 217 HIS A N 1
ATOM 1719 C CA . HIS A 1 217 ? 33.862 12.898 -3.777 1.00 91.94 217 HIS A CA 1
ATOM 1720 C C . HIS A 1 217 ? 34.673 12.203 -4.882 1.00 91.94 217 HIS A C 1
ATOM 1722 O O . HIS A 1 217 ? 35.512 12.810 -5.543 1.00 91.94 217 HIS A O 1
ATOM 1728 N N . ASP A 1 218 ? 34.457 10.902 -5.041 1.00 85.81 218 ASP A N 1
ATOM 1729 C CA . ASP A 1 218 ? 35.108 10.083 -6.057 1.00 85.81 218 ASP A CA 1
ATOM 1730 C C . ASP A 1 218 ? 34.076 9.658 -7.108 1.00 85.81 218 ASP A C 1
ATOM 1732 O O . ASP A 1 218 ? 32.985 9.216 -6.753 1.00 85.81 218 ASP A O 1
ATOM 1736 N N . LYS A 1 219 ? 34.408 9.836 -8.391 1.00 81.81 219 LYS A N 1
ATOM 1737 C CA . LYS A 1 219 ? 33.569 9.418 -9.528 1.00 81.81 219 LYS A CA 1
ATOM 1738 C C . LYS A 1 219 ? 34.100 8.166 -10.222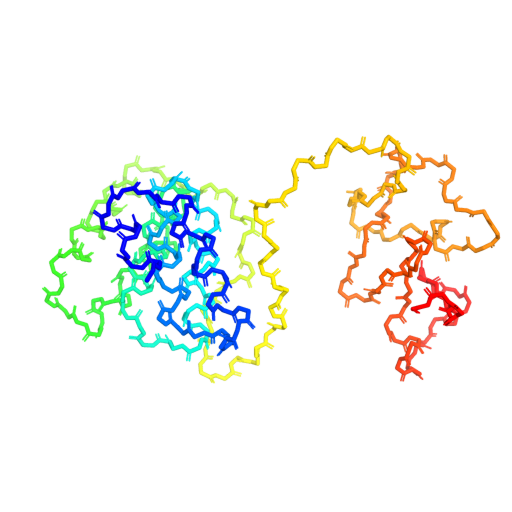 1.00 81.81 219 LYS A C 1
ATOM 1740 O O . LYS A 1 219 ? 33.432 7.661 -11.113 1.00 81.81 219 LYS A O 1
ATOM 1745 N N . ALA A 1 220 ? 35.295 7.696 -9.858 1.00 74.12 220 ALA A N 1
ATOM 1746 C CA . ALA A 1 220 ? 35.987 6.637 -10.589 1.00 74.12 220 ALA A CA 1
ATOM 1747 C C . ALA A 1 220 ? 35.292 5.268 -10.498 1.00 74.12 220 ALA A C 1
ATOM 1749 O O . ALA A 1 220 ? 35.558 4.407 -11.326 1.00 74.12 220 ALA A O 1
ATOM 1750 N N . ASN A 1 221 ? 34.410 5.091 -9.510 1.00 67.31 221 ASN A N 1
ATOM 1751 C CA . ASN A 1 221 ? 33.830 3.808 -9.117 1.00 67.31 221 ASN A CA 1
ATOM 1752 C C . ASN A 1 221 ? 32.283 3.837 -9.073 1.00 67.31 221 ASN A C 1
ATOM 1754 O O . ASN A 1 221 ? 31.684 3.092 -8.302 1.00 67.31 221 ASN A O 1
ATOM 1758 N N . LEU A 1 222 ? 31.645 4.750 -9.817 1.00 66.69 222 LEU A N 1
ATOM 1759 C CA . LEU A 1 222 ? 30.178 4.855 -9.922 1.00 66.69 222 LEU A CA 1
ATOM 1760 C C . LEU A 1 222 ? 29.590 3.850 -10.914 1.00 66.69 222 LEU A C 1
ATOM 1762 O O . LEU A 1 222 ? 30.247 3.605 -11.949 1.00 66.69 222 LEU A O 1
#

InterPro domains:
  IPR000571 Zinc finger, CCCH-type [PF00642] (195-218)
  IPR000571 Zinc finger, CCCH-type [PS50103] (162-186)
  IPR000571 Zinc finger, CCCH-type [PS50103] (193-220)
  IPR000571 Zinc finger, CCCH-type [SM00356] (158-185)
  IPR000571 Zinc finger, CCCH-type [SM00356] (193-219)
  IPR011990 Tetratricopeptide-like helical domain superfamily [G3DSA:1.25.40.10] (1-127)
  IPR011990 Tetratricopeptide-like helical domain superfamily [SSF48452] (1-112)
  IPR019734 Tetratricopeptide repeat [SM00028] (1-28)
  IPR019734 Tetratricopeptide repeat [SM00028] (29-62)
  IPR019734 Tetratricopeptide repeat [SM00028] (63-96)
  IPR036855 Zinc finger, CCCH-type superfamily [SSF90229] (195-218)
  IPR051966 RNA polymerase II-associated protein 3 [PTHR46423] (1-118)

Radius of gyration: 21.41 Å; chains: 1; bounding box: 66×45×43 Å

Sequence (222 aa):
QGNDYFREGEYKEAAVMYNFAVELNGTQPAYMSNLAATYLKLEDYDLAERAAYVALLHDPRMTKARFRRGLARKATKQLRAAATDFVTILKEDPDCAEAKSELAALQERINNGEHDESNIWQEWDEPTPDARPRALLPLRPLSESESEPEDRPANHVGNGIPCKHHNRKPLGCAKRKSCVYSHAPDARSFPDTEGRNVCLYFLMGSCKFGERCLYSHDKANL